Protein AF-A0A5E4B735-F1 (afdb_monomer)

Structure (mmCIF, N/CA/C/O backbone):
data_AF-A0A5E4B735-F1
#
_entry.id   AF-A0A5E4B735-F1
#
loop_
_atom_site.group_PDB
_atom_site.id
_atom_site.type_symbol
_atom_site.label_atom_id
_atom_site.label_alt_id
_atom_site.label_comp_id
_atom_site.label_asym_id
_atom_site.label_entity_id
_atom_site.label_seq_id
_atom_site.pdbx_PDB_ins_code
_atom_site.Cartn_x
_atom_site.Cartn_y
_atom_site.Cartn_z
_atom_site.occupancy
_atom_site.B_iso_or_equiv
_atom_site.auth_seq_id
_atom_site.auth_comp_id
_atom_site.auth_asym_id
_atom_site.auth_atom_id
_atom_site.pdbx_PDB_model_num
ATOM 1 N N . MET A 1 1 ? 12.597 -38.252 -48.666 1.00 47.62 1 MET A N 1
ATOM 2 C CA . MET A 1 1 ? 12.881 -38.123 -47.223 1.00 47.62 1 MET A CA 1
ATOM 3 C C . MET A 1 1 ? 14.193 -37.378 -47.097 1.00 47.62 1 MET A C 1
ATOM 5 O O . MET A 1 1 ? 15.221 -37.967 -47.379 1.00 47.62 1 MET A O 1
ATOM 9 N N . GLU A 1 2 ? 14.152 -36.098 -46.740 1.00 40.12 2 GLU A N 1
ATOM 10 C CA . GLU A 1 2 ? 15.347 -35.324 -46.393 1.00 40.12 2 GLU A CA 1
ATOM 11 C C . GLU A 1 2 ? 14.993 -34.451 -45.192 1.00 40.12 2 GLU A C 1
ATOM 13 O O . GLU A 1 2 ? 14.114 -33.590 -45.240 1.00 40.12 2 GLU A O 1
ATOM 18 N N . THR A 1 3 ? 15.605 -34.785 -44.064 1.00 48.09 3 THR A N 1
ATOM 19 C CA . THR A 1 3 ? 15.359 -34.196 -42.753 1.00 48.09 3 THR A CA 1
ATOM 20 C C . THR A 1 3 ? 16.005 -32.821 -42.675 1.00 48.09 3 THR A C 1
ATOM 22 O O . THR A 1 3 ? 17.224 -32.695 -42.568 1.00 48.09 3 THR A O 1
ATOM 25 N N . THR A 1 4 ? 15.183 -31.776 -42.703 1.00 49.97 4 THR A N 1
ATOM 26 C CA . THR A 1 4 ? 15.621 -30.402 -42.464 1.00 49.97 4 THR A CA 1
ATOM 27 C C . THR A 1 4 ? 15.923 -30.222 -40.976 1.00 49.97 4 THR A C 1
ATOM 29 O O . THR A 1 4 ? 15.013 -30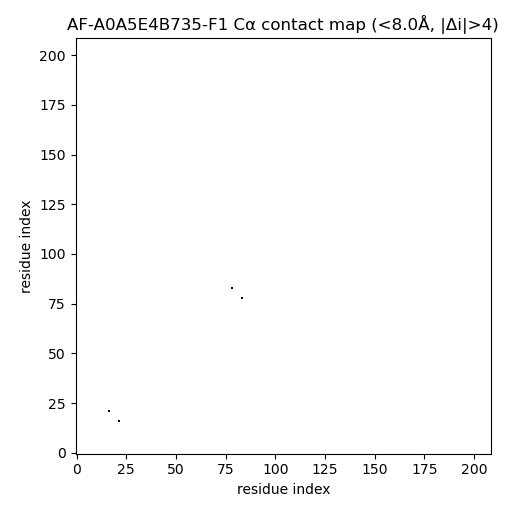.088 -40.157 1.00 49.97 4 THR A O 1
ATOM 32 N N . ILE A 1 5 ? 17.203 -30.224 -40.603 1.00 51.88 5 ILE A N 1
ATOM 33 C CA . ILE A 1 5 ? 17.636 -29.920 -39.234 1.00 51.88 5 ILE A CA 1
ATOM 34 C C . ILE A 1 5 ? 17.471 -28.410 -39.015 1.00 51.88 5 ILE A C 1
ATOM 36 O O . ILE A 1 5 ? 18.295 -27.602 -39.444 1.00 51.88 5 ILE A O 1
ATOM 40 N N . ARG A 1 6 ? 16.372 -28.010 -38.366 1.00 49.16 6 ARG A N 1
ATOM 41 C CA . ARG A 1 6 ? 16.177 -26.636 -37.883 1.00 49.16 6 ARG A CA 1
ATOM 42 C C . ARG A 1 6 ? 17.041 -26.422 -36.639 1.00 49.16 6 ARG A C 1
ATOM 44 O O . ARG A 1 6 ? 16.937 -27.182 -35.680 1.00 49.16 6 ARG A O 1
ATOM 51 N N . ARG A 1 7 ? 17.885 -25.383 -36.644 1.00 57.66 7 ARG A N 1
ATOM 52 C CA . ARG A 1 7 ? 18.613 -24.950 -35.438 1.00 57.66 7 ARG A CA 1
ATOM 53 C C . ARG A 1 7 ? 17.611 -24.490 -34.369 1.00 57.66 7 ARG A C 1
ATOM 55 O O . ARG A 1 7 ? 16.623 -23.850 -34.736 1.00 57.66 7 ARG A O 1
ATOM 62 N N . PRO A 1 8 ? 17.855 -24.764 -33.077 1.00 47.59 8 PRO A N 1
ATOM 63 C CA . PRO A 1 8 ? 16.968 -24.315 -32.014 1.00 47.59 8 PRO A CA 1
ATOM 64 C C . PRO A 1 8 ? 16.964 -22.786 -31.960 1.00 47.59 8 PRO A C 1
ATOM 66 O O . PRO A 1 8 ? 18.019 -22.157 -31.864 1.00 47.59 8 PRO A O 1
ATOM 69 N N . ILE A 1 9 ? 15.777 -22.189 -32.025 1.00 50.19 9 ILE A N 1
ATOM 70 C CA . ILE A 1 9 ? 15.584 -20.769 -31.737 1.00 50.19 9 ILE A CA 1
ATOM 71 C C . ILE A 1 9 ? 15.627 -20.643 -30.216 1.00 50.19 9 ILE A C 1
ATOM 73 O O . ILE A 1 9 ? 14.704 -21.073 -29.528 1.00 50.19 9 ILE A O 1
ATOM 77 N N . LEU A 1 10 ? 16.725 -20.101 -29.692 1.00 48.59 10 LEU A N 1
ATOM 78 C CA . LEU A 1 10 ? 16.843 -19.767 -28.278 1.00 48.59 10 LEU A CA 1
ATOM 79 C C . LEU A 1 10 ? 15.971 -18.538 -28.011 1.00 48.59 10 LEU A C 1
ATOM 81 O O . LEU A 1 10 ? 16.341 -17.409 -28.333 1.00 48.59 10 LEU A O 1
ATOM 85 N N . SER A 1 11 ? 14.781 -18.771 -27.465 1.00 45.81 11 SER A N 1
ATOM 86 C CA . SER A 1 11 ? 13.941 -17.720 -26.896 1.00 45.81 11 SER A CA 1
ATOM 87 C C . SER A 1 11 ? 14.678 -17.031 -25.737 1.00 45.81 11 SER A C 1
ATOM 89 O O . SER A 1 11 ? 15.374 -17.722 -24.989 1.00 45.81 11 SER A O 1
ATOM 91 N N . PRO A 1 12 ? 14.542 -15.703 -25.555 1.00 48.78 12 PRO A N 1
ATOM 92 C CA . PRO A 1 12 ? 15.225 -14.992 -24.482 1.00 48.78 12 PRO A CA 1
ATOM 93 C C . PRO A 1 12 ? 14.766 -15.520 -23.123 1.00 48.78 12 PRO A C 1
ATOM 95 O O . PRO A 1 12 ? 13.628 -15.307 -22.705 1.00 48.78 12 PRO A O 1
ATOM 98 N N . THR A 1 13 ? 15.652 -16.233 -22.436 1.00 49.12 13 THR A N 1
ATOM 99 C CA . THR A 1 13 ? 15.448 -16.626 -21.048 1.00 49.12 13 THR A CA 1
ATOM 100 C C . THR A 1 13 ? 15.395 -15.348 -20.215 1.00 49.12 13 THR A C 1
ATOM 102 O O . THR A 1 13 ? 16.353 -14.576 -20.196 1.00 49.12 13 THR A O 1
ATOM 105 N N . HIS A 1 14 ? 14.267 -15.099 -19.550 1.00 50.16 14 HIS A N 1
ATOM 106 C CA . HIS A 1 14 ? 14.161 -14.072 -18.518 1.00 50.16 14 HIS A CA 1
ATOM 107 C C . HIS A 1 14 ? 15.100 -14.453 -17.367 1.00 50.16 14 HIS A C 1
ATOM 109 O O . HIS A 1 14 ? 14.776 -15.315 -16.554 1.00 50.16 14 HIS A O 1
ATOM 115 N N . ILE A 1 15 ? 16.284 -13.843 -17.328 1.00 53.75 15 ILE A N 1
ATOM 116 C CA . ILE A 1 15 ? 17.241 -14.006 -16.235 1.00 53.75 15 ILE A CA 1
ATOM 117 C C . ILE A 1 15 ? 17.192 -12.713 -15.428 1.00 53.75 15 ILE A C 1
ATOM 119 O O . ILE A 1 15 ? 17.591 -11.655 -15.914 1.00 53.75 15 ILE A O 1
ATOM 123 N N . ASN A 1 16 ? 16.690 -12.804 -14.197 1.00 52.12 16 ASN A N 1
ATOM 124 C CA . ASN A 1 16 ? 16.743 -11.744 -13.190 1.00 52.12 16 ASN A CA 1
ATOM 125 C C . ASN A 1 16 ? 18.190 -11.581 -12.684 1.00 52.12 16 ASN A C 1
ATOM 127 O O . ASN A 1 16 ? 18.480 -11.814 -11.514 1.00 52.12 16 ASN A O 1
ATOM 131 N N . SER A 1 17 ? 19.106 -11.247 -13.593 1.00 54.81 17 SER A N 1
ATOM 132 C CA . SER A 1 17 ? 20.534 -11.088 -13.324 1.00 54.81 17 SER A CA 1
ATOM 133 C C . SER A 1 17 ? 20.740 -9.830 -12.488 1.00 54.81 17 SER A C 1
ATOM 135 O O . SER A 1 17 ? 20.483 -8.710 -12.943 1.00 54.81 17 SER A O 1
ATOM 137 N N . THR A 1 18 ? 21.179 -10.013 -11.244 1.00 61.88 18 THR A N 1
ATOM 138 C CA . THR A 1 18 ? 21.549 -8.903 -10.355 1.00 61.88 18 THR A CA 1
ATOM 139 C C . THR A 1 18 ? 22.709 -8.133 -11.002 1.00 61.88 18 THR A C 1
ATOM 141 O O . THR A 1 18 ? 23.531 -8.735 -11.686 1.00 61.88 18 THR A O 1
ATOM 144 N N . ALA A 1 19 ? 22.817 -6.811 -10.814 1.00 64.19 19 ALA A N 1
ATOM 145 C CA . ALA A 1 19 ? 23.778 -5.946 -11.529 1.00 64.19 19 ALA A CA 1
ATOM 146 C C . ALA A 1 19 ? 25.237 -6.470 -11.577 1.00 64.19 19 ALA A C 1
ATOM 148 O O . ALA A 1 19 ? 25.951 -6.222 -12.548 1.00 64.19 19 ALA A O 1
ATOM 149 N N . SER A 1 20 ? 25.652 -7.239 -10.564 1.00 61.72 20 SER A N 1
ATOM 150 C CA . SER A 1 20 ? 26.951 -7.921 -10.486 1.00 61.72 20 SER A CA 1
ATOM 151 C C . SER A 1 20 ? 27.149 -9.005 -11.561 1.00 61.72 20 SER A C 1
ATOM 153 O O . SER A 1 20 ? 28.194 -9.062 -12.204 1.00 61.72 20 SER A O 1
ATOM 155 N N . GLU A 1 21 ? 26.133 -9.826 -11.828 1.00 72.25 21 GLU A N 1
ATOM 156 C CA . GLU A 1 21 ? 26.180 -10.894 -12.839 1.00 72.25 21 GLU A CA 1
ATOM 157 C C . GLU A 1 21 ? 26.176 -10.322 -14.265 1.00 72.25 21 GLU A C 1
ATOM 159 O O . GLU A 1 21 ? 26.874 -10.808 -15.154 1.00 72.25 21 GLU A O 1
ATOM 164 N N . THR A 1 22 ? 25.465 -9.213 -14.481 1.00 76.75 22 THR A N 1
ATOM 165 C CA . THR A 1 22 ? 25.480 -8.511 -15.773 1.00 76.75 22 THR A CA 1
ATOM 166 C C . THR A 1 22 ? 26.862 -7.920 -16.066 1.00 76.75 22 THR A C 1
ATOM 168 O O . THR A 1 22 ? 27.323 -7.958 -17.209 1.00 76.75 22 THR A O 1
ATOM 171 N N . PHE A 1 23 ? 27.556 -7.417 -15.039 1.00 79.19 23 PHE A N 1
ATOM 172 C CA . PHE A 1 23 ? 28.911 -6.883 -15.170 1.00 79.19 23 PHE A CA 1
ATOM 173 C C . PHE A 1 23 ? 29.935 -7.972 -15.518 1.00 79.19 23 PHE A C 1
ATOM 175 O O . PHE A 1 23 ? 30.741 -7.774 -16.429 1.00 79.19 23 PHE A O 1
ATOM 182 N N . THR A 1 24 ? 29.879 -9.140 -14.870 1.00 82.38 24 THR A N 1
ATOM 183 C CA . THR A 1 24 ? 30.814 -10.244 -15.156 1.00 82.38 24 THR A CA 1
ATOM 184 C C . THR A 1 24 ? 30.616 -10.813 -16.560 1.00 82.38 24 THR A C 1
ATOM 186 O O . THR A 1 24 ? 31.594 -11.061 -17.269 1.00 82.38 24 THR A O 1
ATOM 189 N N . VAL A 1 25 ? 29.367 -10.938 -17.022 1.00 86.62 25 VAL A N 1
ATOM 190 C CA . VAL A 1 25 ? 29.063 -11.366 -18.397 1.00 86.62 25 VAL A CA 1
ATOM 191 C C . VAL A 1 25 ? 29.561 -10.344 -19.422 1.00 86.62 25 VAL A C 1
ATOM 193 O O . VAL A 1 25 ? 30.136 -10.732 -20.443 1.00 86.62 25 VAL A O 1
ATOM 196 N N . LEU A 1 26 ? 29.374 -9.045 -19.171 1.00 89.56 26 LEU A N 1
ATOM 197 C CA . LEU A 1 26 ? 29.845 -7.995 -20.076 1.00 89.56 26 LEU A CA 1
ATOM 198 C C . LEU A 1 26 ? 31.379 -7.953 -20.138 1.00 89.56 26 LEU A C 1
ATOM 200 O O . LEU A 1 26 ? 31.943 -7.898 -21.230 1.00 89.56 26 LEU A O 1
ATOM 204 N N . GLN A 1 27 ? 32.050 -8.063 -18.989 1.00 91.12 27 GLN A N 1
ATOM 205 C CA . GLN A 1 27 ? 33.509 -8.121 -18.899 1.00 91.12 27 GLN A CA 1
ATOM 206 C C . GLN A 1 27 ? 34.075 -9.336 -19.649 1.00 91.12 27 GLN A C 1
ATOM 208 O O . GLN A 1 27 ? 35.050 -9.207 -20.391 1.00 91.12 27 GLN A O 1
ATOM 213 N N . GLN A 1 28 ? 33.438 -10.502 -19.512 1.00 92.12 28 GLN A N 1
ATOM 214 C CA . GLN A 1 28 ? 33.843 -11.708 -20.232 1.00 92.12 28 GLN A CA 1
ATOM 215 C C . GLN A 1 28 ? 33.679 -11.549 -21.748 1.00 92.12 28 GLN A C 1
ATOM 217 O O . GLN A 1 28 ? 34.565 -11.932 -22.510 1.00 92.12 28 GLN A O 1
ATOM 222 N N . ARG A 1 29 ? 32.569 -10.956 -22.202 1.00 93.12 29 ARG A N 1
ATOM 223 C CA . ARG A 1 29 ? 32.344 -10.687 -23.631 1.00 93.12 29 ARG A CA 1
ATOM 224 C C . ARG A 1 29 ? 33.364 -9.701 -24.194 1.00 93.12 29 ARG A C 1
ATOM 226 O O . ARG A 1 29 ? 33.847 -9.917 -25.300 1.00 93.12 29 ARG A O 1
ATOM 233 N N . MET A 1 30 ? 33.714 -8.665 -23.435 1.00 94.06 30 MET A N 1
ATOM 234 C CA . MET A 1 30 ? 34.717 -7.679 -23.843 1.00 94.06 30 MET A CA 1
ATOM 235 C C . MET A 1 30 ? 36.091 -8.330 -24.042 1.00 94.06 30 MET A C 1
ATOM 237 O O . MET A 1 30 ? 36.703 -8.135 -25.087 1.00 94.06 30 MET A O 1
ATOM 241 N N . ARG A 1 31 ? 36.506 -9.205 -23.116 1.00 93.50 31 ARG A N 1
ATOM 242 C CA . ARG A 1 31 ? 37.759 -9.969 -23.230 1.00 93.50 31 ARG A CA 1
ATOM 243 C C . ARG A 1 31 ? 37.809 -10.833 -24.496 1.00 93.50 31 ARG A C 1
ATOM 245 O O . ARG A 1 31 ? 38.811 -10.839 -25.199 1.00 93.50 31 ARG A O 1
ATOM 252 N N . ILE A 1 32 ? 36.719 -11.539 -24.806 1.00 94.75 32 ILE A N 1
ATOM 253 C CA . ILE A 1 32 ? 36.636 -12.389 -26.008 1.00 94.75 32 ILE A CA 1
ATOM 254 C C . ILE A 1 32 ? 36.772 -11.542 -27.280 1.00 94.75 32 ILE A C 1
ATOM 256 O O . ILE A 1 32 ? 37.462 -11.935 -28.217 1.00 94.75 32 ILE A O 1
ATOM 260 N N . VAL A 1 33 ? 36.139 -10.366 -27.317 1.00 95.69 33 VAL A N 1
ATOM 261 C CA . VAL A 1 33 ? 36.238 -9.452 -28.463 1.00 95.69 33 VAL A CA 1
ATOM 262 C C . VAL A 1 33 ? 37.663 -8.918 -28.632 1.00 95.69 33 VAL A C 1
ATOM 264 O O . VAL A 1 33 ? 38.149 -8.846 -29.761 1.00 95.69 33 VAL A O 1
ATOM 267 N N . GLU A 1 34 ? 38.351 -8.571 -27.542 1.00 92.94 34 GLU A N 1
ATOM 268 C CA . GLU A 1 34 ? 39.753 -8.128 -27.572 1.00 92.94 34 GLU A CA 1
ATOM 269 C C . GLU A 1 34 ? 40.688 -9.212 -28.126 1.00 92.94 34 GLU A C 1
ATOM 271 O O . GLU A 1 34 ? 41.542 -8.925 -28.972 1.00 92.94 34 GLU A O 1
ATOM 276 N N . GLU A 1 35 ? 40.491 -10.461 -27.703 1.00 95.12 35 GLU A N 1
ATOM 277 C CA . GLU A 1 35 ? 41.268 -11.612 -28.166 1.00 95.12 35 GLU A CA 1
ATOM 278 C C . GLU A 1 35 ? 41.016 -11.901 -29.653 1.00 95.12 35 GLU A C 1
ATOM 280 O O . GLU A 1 35 ? 41.961 -11.980 -30.440 1.00 95.12 35 GLU A O 1
ATOM 285 N N . GLN A 1 36 ? 39.749 -11.940 -30.079 1.00 91.69 36 GLN A N 1
ATOM 286 C CA . GLN A 1 36 ? 39.388 -12.148 -31.487 1.00 91.69 36 GLN A CA 1
ATOM 287 C C . GLN A 1 36 ? 39.896 -11.021 -32.396 1.00 91.69 36 GLN A C 1
ATOM 289 O O . GLN A 1 36 ? 40.353 -11.275 -33.510 1.00 91.69 36 GLN A O 1
ATOM 294 N N . THR A 1 37 ? 39.858 -9.775 -31.922 1.00 90.69 37 THR A N 1
ATOM 295 C CA . THR A 1 37 ? 40.367 -8.618 -32.676 1.00 90.69 37 THR A CA 1
ATOM 296 C C . THR A 1 37 ? 41.890 -8.647 -32.789 1.00 90.69 37 THR A C 1
ATOM 298 O O . THR A 1 37 ? 42.437 -8.249 -33.818 1.00 90.69 37 THR A O 1
ATOM 301 N N . SER A 1 38 ? 42.583 -9.124 -31.752 1.00 90.19 38 SER A N 1
ATOM 302 C CA . SER A 1 38 ? 44.040 -9.289 -31.773 1.00 90.19 38 SER A CA 1
ATOM 303 C C . SER A 1 38 ? 44.452 -10.410 -32.728 1.00 90.19 38 SER A C 1
ATOM 305 O O . SER A 1 38 ? 45.289 -10.172 -33.591 1.00 90.19 38 SER A O 1
ATOM 307 N N . SER A 1 39 ? 43.771 -11.560 -32.689 1.00 92.88 39 SER A N 1
ATOM 308 C CA . SER A 1 39 ? 43.981 -12.649 -33.656 1.00 92.88 39 SER A CA 1
ATOM 309 C C . SER A 1 39 ? 43.770 -12.184 -35.101 1.00 92.88 39 SER A C 1
ATOM 311 O O . SER A 1 39 ? 44.601 -12.449 -35.962 1.00 92.88 39 SER A O 1
ATOM 313 N N . LEU A 1 40 ? 42.701 -11.425 -35.373 1.00 88.00 40 LEU A N 1
ATOM 314 C CA . LEU A 1 40 ? 42.441 -10.884 -36.710 1.00 88.00 40 LEU A CA 1
ATOM 315 C C . LEU A 1 40 ? 43.533 -9.903 -37.168 1.00 88.00 40 LEU A C 1
ATOM 317 O O . LEU A 1 40 ? 43.860 -9.839 -38.353 1.00 88.00 40 LEU A O 1
ATOM 321 N N . ARG A 1 41 ? 44.086 -9.108 -36.245 1.00 88.31 41 ARG A N 1
ATOM 322 C CA . ARG A 1 41 ? 45.207 -8.209 -36.542 1.00 88.31 41 ARG A CA 1
ATOM 323 C C . ARG A 1 41 ? 46.438 -9.008 -36.957 1.00 88.31 41 ARG A C 1
ATOM 325 O O . ARG A 1 41 ? 47.067 -8.642 -37.947 1.00 88.31 41 ARG A O 1
ATOM 332 N N . ASP A 1 42 ? 46.752 -10.075 -36.237 1.00 88.06 42 ASP A N 1
ATOM 333 C CA . ASP A 1 42 ? 47.904 -10.928 -36.528 1.00 88.06 42 ASP A CA 1
ATOM 334 C C . ASP A 1 42 ? 47.729 -11.654 -37.870 1.00 88.06 42 ASP A C 1
ATOM 336 O O . ASP A 1 42 ? 48.656 -11.679 -38.681 1.00 88.06 42 ASP A O 1
ATOM 340 N N . ASP A 1 43 ? 46.511 -12.110 -38.179 1.00 86.06 43 ASP A N 1
ATOM 341 C CA . ASP A 1 43 ? 46.170 -12.672 -39.490 1.00 86.06 43 ASP A CA 1
ATOM 342 C C . ASP A 1 43 ? 46.349 -11.646 -40.620 1.00 86.06 43 ASP A C 1
ATOM 344 O O . ASP A 1 43 ? 46.884 -11.965 -41.682 1.00 86.06 43 ASP A O 1
ATOM 348 N N . LEU A 1 44 ? 45.958 -10.386 -40.403 1.00 78.12 44 LEU A N 1
ATOM 349 C CA . LEU A 1 44 ? 46.164 -9.300 -41.370 1.00 78.12 44 LEU A CA 1
ATOM 350 C C . LEU A 1 44 ? 47.640 -8.909 -41.523 1.00 78.12 44 LEU A C 1
ATOM 352 O O . LEU A 1 44 ? 48.052 -8.509 -42.612 1.00 78.12 44 LEU A O 1
ATOM 356 N N . ILE A 1 45 ? 48.440 -9.018 -40.461 1.00 81.31 45 ILE A N 1
ATOM 357 C CA . ILE A 1 45 ? 49.894 -8.819 -40.517 1.00 81.31 45 ILE A CA 1
ATOM 358 C C . ILE A 1 45 ? 50.547 -9.954 -41.312 1.00 81.31 45 ILE A C 1
ATOM 360 O O . ILE A 1 45 ? 51.389 -9.682 -42.163 1.00 81.31 45 ILE A O 1
ATOM 364 N N . MET A 1 46 ? 50.118 -11.199 -41.106 1.00 76.00 46 MET A N 1
ATOM 365 C CA . MET A 1 46 ? 50.577 -12.354 -41.881 1.00 76.00 46 MET A CA 1
ATOM 366 C C . MET A 1 46 ? 50.166 -12.258 -43.363 1.00 76.00 46 MET A C 1
ATOM 368 O O . MET A 1 46 ? 50.936 -12.638 -44.245 1.00 76.00 46 MET A O 1
ATOM 372 N N . LEU A 1 47 ? 48.968 -11.739 -43.652 1.00 70.62 47 LEU A N 1
ATOM 373 C CA . LEU A 1 47 ? 48.470 -11.517 -45.017 1.00 70.62 47 LEU A CA 1
ATOM 374 C C . LEU A 1 47 ? 49.070 -10.269 -45.685 1.00 70.62 47 LEU A C 1
ATOM 376 O O . LEU A 1 47 ? 48.971 -10.119 -46.908 1.00 70.62 47 LEU A O 1
ATOM 380 N N . ASN A 1 48 ? 49.706 -9.379 -44.918 1.00 55.91 48 ASN A N 1
ATOM 381 C CA . ASN A 1 48 ? 50.497 -8.290 -45.468 1.00 55.91 48 ASN A CA 1
ATOM 382 C C . ASN A 1 48 ? 51.770 -8.875 -46.082 1.00 55.91 48 ASN A C 1
ATOM 384 O O . ASN A 1 48 ? 52.741 -9.188 -45.399 1.00 55.91 48 ASN A O 1
ATOM 388 N N . TYR A 1 49 ? 51.754 -8.974 -47.412 1.00 52.34 49 TYR A N 1
ATOM 389 C CA . TYR A 1 49 ? 52.943 -9.020 -48.251 1.00 52.34 49 TYR A CA 1
ATOM 390 C C . TYR A 1 49 ? 54.015 -8.085 -47.682 1.00 52.34 49 TYR A C 1
ATOM 392 O O . TYR A 1 49 ? 53.899 -6.858 -47.762 1.00 52.34 49 TYR A O 1
ATOM 400 N N . GLY A 1 50 ? 55.051 -8.684 -47.102 1.00 50.03 50 GLY A N 1
ATOM 401 C CA . GLY A 1 50 ? 56.216 -7.970 -46.623 1.00 50.03 50 GLY A CA 1
ATOM 402 C C . GLY A 1 50 ? 56.779 -7.052 -47.708 1.00 50.03 50 GLY A C 1
ATOM 403 O O . GLY A 1 50 ? 56.925 -7.432 -48.869 1.00 50.03 50 GLY A O 1
ATOM 404 N N . GLU A 1 51 ? 57.101 -5.828 -47.296 1.00 52.25 51 GLU A N 1
ATOM 405 C CA . GLU A 1 51 ? 58.377 -5.228 -47.676 1.00 52.25 51 GLU A CA 1
ATOM 406 C C . GLU A 1 51 ? 58.640 -5.101 -49.190 1.00 52.25 51 GLU A C 1
ATOM 408 O O . GLU A 1 51 ? 59.690 -5.469 -49.707 1.00 52.25 51 GLU A O 1
ATOM 413 N N . LYS A 1 52 ? 57.696 -4.518 -49.937 1.00 52.03 52 LYS A N 1
ATOM 414 C CA . LYS A 1 52 ? 57.980 -3.942 -51.267 1.00 52.03 52 LYS A CA 1
ATOM 415 C C . LYS A 1 52 ? 57.431 -2.528 -51.398 1.00 52.03 52 LYS A C 1
ATOM 417 O O . LYS A 1 52 ? 56.644 -2.223 -52.286 1.00 52.03 52 LYS A O 1
ATOM 422 N N . ARG A 1 53 ? 57.881 -1.634 -50.518 1.00 51.00 53 ARG A N 1
ATOM 423 C CA . ARG A 1 53 ? 57.863 -0.187 -50.780 1.00 51.00 53 ARG A CA 1
ATOM 424 C C . ARG A 1 53 ? 59.302 0.319 -50.889 1.00 51.00 53 ARG A C 1
ATOM 426 O O . ARG A 1 53 ? 59.749 1.174 -50.139 1.00 51.00 53 ARG A O 1
ATOM 433 N N . GLY A 1 54 ? 60.045 -0.283 -51.816 1.00 44.06 54 GLY A N 1
ATOM 434 C CA . GLY A 1 54 ? 61.323 0.247 -52.263 1.00 44.06 54 GLY A CA 1
ATOM 435 C C . GLY A 1 54 ? 61.085 1.484 -53.125 1.00 44.06 54 GLY A C 1
ATOM 436 O O . GLY A 1 54 ? 60.501 1.378 -54.196 1.00 44.06 54 GLY A O 1
ATOM 437 N N . HIS A 1 55 ? 61.521 2.630 -52.609 1.00 51.09 55 HIS A N 1
ATOM 438 C CA . HIS A 1 55 ? 62.165 3.715 -53.351 1.00 51.09 55 HIS A CA 1
ATOM 439 C C . HIS A 1 55 ? 61.490 4.171 -54.661 1.00 51.09 55 HIS A C 1
ATOM 441 O O . HIS A 1 55 ? 61.826 3.696 -55.742 1.00 51.09 55 HIS A O 1
ATOM 447 N N . LEU A 1 56 ? 60.626 5.186 -54.587 1.00 44.38 56 LEU A N 1
ATOM 448 C CA . LEU A 1 56 ? 60.357 6.063 -55.729 1.00 44.38 56 LEU A CA 1
ATOM 449 C C . LEU A 1 56 ? 60.448 7.520 -55.263 1.00 44.38 56 LEU A C 1
ATOM 451 O O . LEU A 1 56 ? 59.543 8.052 -54.628 1.00 44.38 56 LEU A O 1
ATOM 455 N N . GLU A 1 57 ? 61.606 8.109 -55.558 1.00 43.72 57 GLU A N 1
ATOM 456 C CA . GLU A 1 57 ? 61.861 9.552 -55.601 1.00 43.72 57 GLU A CA 1
ATOM 457 C C . GLU A 1 57 ? 60.829 10.267 -56.501 1.00 43.72 57 GLU A C 1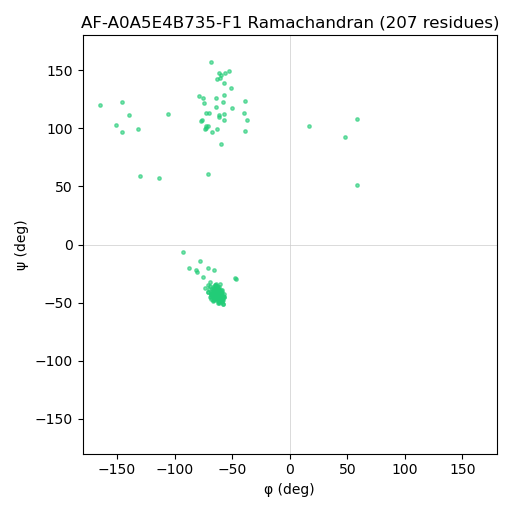
ATOM 459 O O . GLU A 1 57 ? 60.369 9.680 -57.487 1.00 43.72 57 GLU A O 1
ATOM 464 N N . PRO A 1 58 ? 60.475 11.533 -56.224 1.00 36.69 58 PRO A N 1
ATOM 465 C CA . PRO A 1 58 ? 59.564 12.299 -57.070 1.00 36.69 58 PRO A CA 1
ATOM 466 C C . PRO A 1 58 ? 60.286 12.839 -58.325 1.00 36.69 58 PRO A C 1
ATOM 468 O O . PRO A 1 58 ? 61.294 13.538 -58.189 1.00 36.69 58 PRO A O 1
ATOM 471 N N . PRO A 1 59 ? 59.788 12.612 -59.560 1.00 40.50 59 PRO A N 1
ATOM 472 C CA . PRO A 1 59 ? 60.369 13.246 -60.737 1.00 40.50 59 PRO A CA 1
ATOM 473 C C . PRO A 1 59 ? 59.977 14.725 -60.792 1.00 40.50 59 PRO A C 1
ATOM 475 O O . PRO A 1 59 ? 58.796 15.075 -60.843 1.00 40.50 59 PRO A O 1
ATOM 478 N N . LYS A 1 60 ? 60.993 15.593 -60.806 1.00 37.34 60 LYS A N 1
ATOM 479 C CA . LYS A 1 60 ? 60.882 17.006 -61.184 1.00 37.34 60 LYS A CA 1
ATOM 480 C C . LYS A 1 60 ? 60.308 17.121 -62.598 1.00 37.34 60 LYS A C 1
ATOM 482 O O . LYS A 1 60 ? 60.691 16.365 -63.487 1.00 37.34 60 LYS A O 1
ATOM 487 N N . GLY A 1 61 ? 59.406 18.083 -62.779 1.00 38.94 61 GLY A N 1
ATOM 488 C CA . GLY A 1 61 ? 58.816 18.408 -64.070 1.00 38.94 61 GLY A CA 1
ATOM 489 C C . GLY A 1 61 ? 59.858 18.831 -65.103 1.00 38.94 61 GLY A C 1
ATOM 490 O O . GLY A 1 61 ? 60.848 19.486 -64.774 1.00 38.94 61 GLY A O 1
ATOM 491 N N . LEU A 1 62 ? 59.594 18.465 -66.354 1.00 35.03 62 LEU A N 1
ATOM 492 C CA . LEU A 1 62 ? 60.169 19.108 -67.522 1.00 35.03 62 LEU A CA 1
ATOM 493 C C . LEU A 1 62 ? 59.124 19.092 -68.640 1.00 35.03 62 LEU A C 1
ATOM 495 O O . LEU A 1 62 ? 58.583 18.045 -68.994 1.00 35.03 62 LEU A O 1
ATOM 499 N N . GLU A 1 63 ? 58.819 20.294 -69.107 1.00 34.44 63 GLU A N 1
ATOM 500 C CA . GLU A 1 63 ? 57.933 20.628 -70.210 1.00 34.44 63 GLU A CA 1
ATOM 501 C C . GLU A 1 63 ? 58.316 19.951 -71.535 1.00 34.44 63 GLU A C 1
ATOM 503 O O . GLU A 1 63 ? 59.486 19.752 -71.845 1.00 34.44 63 GLU A O 1
ATOM 508 N N . GLU A 1 64 ? 57.260 19.662 -72.301 1.00 35.09 64 GLU A N 1
ATOM 509 C CA . GLU A 1 64 ? 57.142 19.928 -73.737 1.00 35.09 64 GLU A CA 1
ATOM 510 C C . GLU A 1 64 ? 58.186 19.310 -74.678 1.00 35.09 64 GLU A C 1
ATOM 512 O O . GLU A 1 64 ? 59.295 19.803 -74.821 1.00 35.09 64 GLU A O 1
ATOM 517 N N . LEU A 1 65 ? 57.760 18.299 -75.447 1.00 35.22 65 LEU A N 1
ATOM 518 C CA . LEU A 1 65 ? 58.241 18.082 -76.814 1.00 35.22 65 LEU A CA 1
ATOM 519 C C . LEU A 1 65 ? 57.157 17.390 -77.649 1.00 35.22 65 LEU A C 1
ATOM 521 O O . LEU A 1 65 ? 56.876 16.195 -77.560 1.00 35.22 65 LEU A O 1
ATOM 525 N N . SER A 1 66 ? 56.541 18.231 -78.465 1.00 38.59 66 SER A N 1
ATOM 526 C CA . SER A 1 66 ? 55.759 17.954 -79.657 1.00 38.59 66 SER A CA 1
ATOM 527 C C . SER A 1 66 ? 56.335 16.829 -80.528 1.00 38.59 66 SER A C 1
ATOM 529 O O . SER A 1 66 ? 57.441 16.911 -81.048 1.00 38.59 66 SER A O 1
ATOM 531 N N . SER A 1 67 ? 55.536 15.793 -80.787 1.00 44.66 67 SER A N 1
ATOM 532 C CA . SER A 1 67 ? 55.553 15.092 -82.078 1.00 44.66 67 SER A CA 1
ATOM 533 C C . SER A 1 67 ? 54.315 14.210 -82.227 1.00 44.66 67 SER A C 1
ATOM 535 O O . SER A 1 67 ? 54.029 13.314 -81.438 1.00 44.66 67 SER A O 1
ATOM 537 N N . GLN A 1 68 ? 53.544 14.517 -83.265 1.00 47.38 68 GLN A N 1
ATOM 538 C CA . GLN A 1 68 ? 52.386 13.762 -83.715 1.00 47.38 68 GLN A CA 1
ATOM 539 C C . GLN A 1 68 ? 52.769 12.312 -84.030 1.00 47.38 68 GLN A C 1
ATOM 541 O O . GLN A 1 68 ? 53.642 12.064 -84.863 1.00 47.38 68 GLN A O 1
ATOM 546 N N . LYS A 1 69 ? 52.034 11.349 -83.466 1.00 40.66 69 LYS A N 1
ATOM 547 C CA . LYS A 1 69 ? 51.896 10.024 -84.073 1.00 40.66 69 LYS A CA 1
ATOM 548 C C . LYS A 1 69 ? 50.504 9.454 -83.811 1.00 40.66 69 LYS A C 1
ATOM 550 O O . LYS A 1 69 ? 50.219 8.920 -82.750 1.00 40.66 69 LYS A O 1
ATOM 555 N N . LEU A 1 70 ? 49.653 9.656 -84.815 1.00 38.94 70 LEU A N 1
ATOM 556 C CA . LEU A 1 70 ? 48.573 8.785 -85.283 1.00 38.94 70 LEU A CA 1
ATOM 557 C C . LEU A 1 70 ? 48.140 7.676 -84.294 1.00 38.94 70 LEU A C 1
ATOM 559 O O . LEU A 1 70 ? 48.777 6.626 -84.208 1.00 38.94 70 LEU A O 1
ATOM 563 N N . PHE A 1 71 ? 47.019 7.882 -83.597 1.00 42.59 71 PHE A N 1
ATOM 564 C CA . PHE A 1 71 ? 46.330 6.815 -82.869 1.00 42.59 71 PHE A CA 1
ATOM 565 C C . PHE A 1 71 ? 45.747 5.815 -83.879 1.00 42.59 71 PHE A C 1
ATOM 567 O O . PHE A 1 71 ? 44.676 6.030 -84.442 1.00 42.59 71 PHE A O 1
ATOM 574 N N . GLY A 1 72 ? 46.466 4.722 -84.137 1.00 51.91 72 GLY A N 1
ATOM 575 C CA . GLY A 1 72 ? 45.855 3.509 -84.682 1.00 51.91 72 GLY A CA 1
ATOM 576 C C . GLY A 1 72 ? 44.931 2.873 -83.632 1.00 51.91 72 GLY A C 1
ATOM 577 O O . GLY A 1 72 ? 45.123 3.124 -82.438 1.00 51.91 72 GLY A O 1
ATOM 578 N N . PRO A 1 73 ? 43.942 2.049 -84.026 1.00 46.78 73 PRO A N 1
ATOM 579 C CA . PRO A 1 73 ? 43.087 1.366 -83.065 1.00 46.78 73 PRO A CA 1
ATOM 580 C C . PRO A 1 73 ? 43.978 0.518 -82.161 1.00 46.78 73 PRO A C 1
ATOM 582 O O . PRO A 1 73 ? 44.732 -0.326 -82.654 1.00 46.78 73 PRO A O 1
ATOM 585 N N . ILE A 1 74 ? 43.910 0.760 -80.851 1.00 49.47 74 ILE A N 1
ATOM 586 C CA . ILE A 1 74 ? 44.541 -0.099 -79.854 1.00 49.47 74 ILE A CA 1
ATOM 587 C C . ILE A 1 74 ? 43.960 -1.488 -80.095 1.00 49.47 74 ILE A C 1
ATOM 589 O O . ILE A 1 74 ? 42.779 -1.736 -79.846 1.00 49.47 74 ILE A O 1
ATOM 593 N N . LYS A 1 75 ? 44.774 -2.386 -80.657 1.00 43.44 75 LYS A N 1
ATOM 594 C CA . LYS A 1 75 ? 44.467 -3.808 -80.648 1.00 43.44 75 LYS A CA 1
ATOM 595 C C . LYS A 1 75 ? 44.315 -4.153 -79.174 1.00 43.44 75 LYS A C 1
ATOM 597 O O . LYS A 1 75 ? 45.291 -4.063 -78.436 1.00 43.44 75 LYS A O 1
ATOM 602 N N . ASN A 1 76 ? 43.093 -4.480 -78.757 1.00 54.47 76 ASN A N 1
ATOM 603 C CA . ASN A 1 76 ? 42.855 -5.171 -77.500 1.00 54.47 76 ASN A CA 1
ATOM 604 C C . ASN A 1 76 ? 43.613 -6.496 -77.602 1.00 54.47 76 ASN A C 1
ATOM 606 O O . ASN A 1 76 ? 43.072 -7.507 -78.049 1.00 54.47 76 ASN A O 1
ATOM 610 N N . GLU A 1 77 ? 44.895 -6.476 -77.239 1.00 49.06 77 GLU A N 1
ATOM 611 C CA . GLU A 1 77 ? 45.534 -7.657 -76.697 1.00 49.06 77 GLU A CA 1
ATOM 612 C C . GLU A 1 77 ? 44.607 -8.132 -75.598 1.00 49.06 77 GLU A C 1
ATOM 614 O O . GLU A 1 77 ? 44.277 -7.378 -74.683 1.00 49.06 77 GLU A O 1
ATOM 619 N N . VAL A 1 78 ? 44.102 -9.343 -75.806 1.00 53.16 78 VAL A N 1
ATOM 620 C CA . VAL A 1 78 ? 43.201 -10.075 -74.935 1.00 53.16 78 VAL A CA 1
ATOM 621 C C . VAL A 1 78 ? 43.632 -9.835 -73.493 1.00 53.16 78 VAL A C 1
ATOM 623 O O . VAL A 1 78 ? 44.559 -10.466 -72.989 1.00 53.16 78 VAL A O 1
ATOM 626 N N . ILE A 1 79 ? 42.969 -8.883 -72.831 1.00 49.62 79 ILE A N 1
ATOM 627 C CA . ILE A 1 79 ? 43.068 -8.726 -71.390 1.00 49.62 79 ILE A CA 1
ATOM 628 C C . ILE A 1 79 ? 42.541 -10.052 -70.880 1.00 49.62 79 ILE A C 1
ATOM 630 O O . ILE A 1 79 ? 41.373 -10.369 -71.105 1.00 49.62 79 ILE A O 1
ATOM 634 N N . CYS A 1 80 ? 43.425 -10.861 -70.290 1.00 49.78 80 CYS A N 1
ATOM 635 C CA . CYS A 1 80 ? 43.074 -12.138 -69.693 1.00 49.78 80 CYS A CA 1
ATOM 636 C C . CYS A 1 80 ? 41.737 -11.986 -68.963 1.00 49.78 80 CYS A C 1
ATOM 638 O O . CYS A 1 80 ? 41.671 -11.257 -67.971 1.00 49.78 80 CYS A O 1
ATOM 640 N N . SER A 1 81 ? 40.696 -12.657 -69.468 1.00 55.53 81 SER A N 1
ATOM 641 C CA . SER A 1 81 ? 39.305 -12.543 -69.004 1.00 55.53 81 SER A CA 1
ATOM 642 C C . SER A 1 81 ? 39.180 -12.604 -67.471 1.00 55.53 81 SER A C 1
ATOM 644 O O . SER A 1 81 ? 38.333 -11.937 -66.892 1.00 55.53 81 SER A O 1
ATOM 646 N N . GLY A 1 82 ? 40.094 -13.308 -66.792 1.00 58.91 82 GLY A N 1
ATOM 647 C CA . GLY A 1 82 ? 40.116 -13.436 -65.333 1.00 58.91 82 GLY A CA 1
ATOM 648 C C . GLY A 1 82 ? 40.522 -12.192 -64.519 1.00 58.91 82 GLY A C 1
ATOM 649 O O . GLY A 1 82 ? 40.189 -12.137 -63.336 1.00 58.91 82 GLY A O 1
ATOM 650 N N . LYS A 1 83 ? 41.211 -11.182 -65.082 1.00 62.28 83 LYS A N 1
ATOM 651 C CA . LYS A 1 83 ? 41.548 -9.947 -64.327 1.00 62.28 83 LYS A CA 1
ATOM 652 C C . LYS A 1 83 ? 40.323 -9.054 -64.119 1.00 62.28 83 LYS A C 1
ATOM 654 O O . LYS A 1 83 ? 40.169 -8.468 -63.049 1.00 62.28 83 LYS A O 1
ATOM 659 N N . THR A 1 84 ? 39.445 -8.983 -65.114 1.00 68.81 84 THR A N 1
ATOM 660 C CA . THR A 1 84 ? 38.205 -8.198 -65.060 1.00 68.81 84 THR A CA 1
ATOM 661 C C . THR A 1 84 ? 37.203 -8.821 -64.081 1.00 68.81 84 THR A C 1
ATOM 663 O O . THR A 1 84 ? 36.605 -8.103 -63.282 1.00 68.81 84 THR A O 1
ATOM 666 N N . ASP A 1 85 ? 37.119 -10.156 -64.043 1.00 76.00 85 ASP A N 1
ATOM 667 C CA . ASP A 1 85 ? 36.261 -10.897 -63.105 1.00 76.00 85 ASP A CA 1
ATOM 668 C C . ASP A 1 85 ? 36.675 -10.706 -61.637 1.00 76.00 85 ASP A C 1
ATOM 670 O O . ASP A 1 85 ? 35.827 -10.606 -60.748 1.00 76.00 85 ASP A O 1
ATOM 674 N N . PHE A 1 86 ? 37.981 -10.631 -61.359 1.00 82.56 86 PHE A N 1
ATOM 675 C CA . PHE A 1 86 ? 38.487 -10.371 -60.009 1.00 82.56 86 PHE A CA 1
ATOM 676 C C . PHE A 1 86 ? 38.169 -8.947 -59.534 1.00 82.56 86 PHE A C 1
ATOM 678 O O . PHE A 1 86 ? 37.787 -8.747 -58.380 1.00 82.56 86 PHE A O 1
ATOM 685 N N . LEU A 1 87 ? 38.301 -7.948 -60.411 1.00 85.06 87 LEU A N 1
ATOM 686 C CA . LEU A 1 87 ? 37.960 -6.562 -60.079 1.00 85.06 87 LEU A CA 1
ATOM 687 C C . LEU A 1 87 ? 36.457 -6.403 -59.822 1.00 85.06 87 LEU A C 1
ATOM 689 O O . LEU A 1 87 ? 36.080 -5.794 -58.822 1.00 85.06 87 LEU A O 1
ATOM 693 N N . TRP A 1 88 ? 35.611 -7.023 -60.650 1.00 88.69 88 TRP A N 1
ATOM 694 C CA . TRP A 1 88 ? 34.159 -7.022 -60.456 1.00 88.69 88 TRP A CA 1
ATOM 695 C C . TRP A 1 88 ? 33.751 -7.618 -59.102 1.00 88.69 88 TRP A C 1
ATOM 697 O O . TRP A 1 88 ? 33.015 -6.983 -58.348 1.00 88.69 88 TRP A O 1
ATOM 707 N N . LYS A 1 89 ? 34.307 -8.781 -58.735 1.00 89.94 89 LYS A N 1
ATOM 708 C CA . LYS A 1 89 ? 34.045 -9.427 -57.435 1.00 89.94 89 LYS A CA 1
ATOM 709 C C . LYS A 1 89 ? 34.470 -8.570 -56.238 1.00 89.94 89 LYS A C 1
ATOM 711 O O . LYS A 1 89 ? 33.791 -8.569 -55.215 1.00 89.94 89 LYS A O 1
ATOM 716 N N . ASN A 1 90 ? 35.572 -7.825 -56.350 1.00 91.81 90 ASN A N 1
ATOM 717 C CA . ASN A 1 90 ? 35.992 -6.895 -55.296 1.00 91.81 90 ASN A CA 1
ATOM 718 C C . ASN A 1 90 ? 35.036 -5.706 -55.171 1.00 91.81 90 ASN A C 1
ATOM 720 O O . ASN A 1 90 ? 34.677 -5.331 -54.056 1.00 91.81 90 ASN A O 1
ATOM 724 N N . CYS A 1 91 ? 34.595 -5.134 -56.293 1.00 91.31 91 CYS A N 1
ATOM 725 C CA . CYS A 1 91 ? 33.587 -4.075 -56.285 1.00 91.31 91 CYS A CA 1
ATOM 726 C C . CYS A 1 91 ? 32.273 -4.564 -55.661 1.00 91.31 91 CYS A C 1
ATOM 728 O O . CYS A 1 91 ? 31.725 -3.892 -54.791 1.00 91.31 91 CYS A O 1
ATOM 730 N N . GLU A 1 92 ? 31.813 -5.758 -56.033 1.00 93.56 92 GLU A N 1
ATOM 731 C CA . GLU A 1 92 ? 30.621 -6.390 -55.462 1.00 93.56 92 GLU A CA 1
ATOM 732 C C . GLU A 1 92 ? 30.757 -6.613 -53.946 1.00 93.56 92 GLU A C 1
ATOM 734 O O . GLU A 1 92 ? 29.860 -6.263 -53.177 1.00 93.56 92 GLU A O 1
ATOM 739 N N . PHE A 1 93 ? 31.903 -7.123 -53.487 1.00 95.62 93 PHE A N 1
ATOM 740 C CA . PHE A 1 93 ? 32.181 -7.291 -52.059 1.00 95.62 93 PHE A CA 1
ATOM 741 C C . PHE A 1 93 ? 32.149 -5.959 -51.296 1.00 95.62 93 PHE A C 1
ATOM 743 O O . PHE A 1 93 ? 31.557 -5.876 -50.216 1.00 95.62 93 PHE A O 1
ATOM 750 N N . LEU A 1 94 ? 32.758 -4.909 -51.852 1.00 96.25 94 LEU A N 1
ATOM 751 C CA . LEU A 1 94 ? 32.779 -3.582 -51.235 1.00 96.25 94 LEU A CA 1
ATOM 752 C C . LEU A 1 94 ? 31.377 -2.975 -51.139 1.00 96.25 94 LEU A C 1
ATOM 754 O O . LEU A 1 94 ? 31.027 -2.451 -50.082 1.00 96.25 94 LEU A O 1
ATOM 758 N N . VAL A 1 95 ? 30.563 -3.091 -52.192 1.00 96.69 95 VAL A N 1
ATOM 759 C CA . VAL A 1 95 ? 29.170 -2.614 -52.188 1.00 96.69 95 VAL A CA 1
ATOM 760 C C . VAL A 1 95 ? 28.346 -3.375 -51.151 1.00 96.69 95 VAL A C 1
ATOM 762 O O . VAL A 1 95 ? 27.700 -2.749 -50.314 1.00 96.69 95 VAL A O 1
ATOM 765 N N . ASN A 1 96 ? 28.437 -4.707 -51.115 1.00 96.62 96 ASN A N 1
ATOM 766 C CA . ASN A 1 96 ? 27.723 -5.519 -50.124 1.00 96.62 96 ASN A CA 1
ATOM 767 C C . ASN A 1 96 ? 28.119 -5.154 -48.686 1.00 96.62 96 ASN A C 1
ATOM 769 O O . ASN A 1 96 ? 27.264 -5.027 -47.805 1.00 96.62 96 ASN A O 1
ATOM 773 N N . ARG A 1 97 ? 29.414 -4.925 -48.445 1.00 97.50 97 ARG A N 1
ATOM 774 C CA . ARG A 1 97 ? 29.907 -4.474 -47.141 1.00 97.50 97 ARG A CA 1
ATOM 775 C C . ARG A 1 97 ? 29.407 -3.071 -46.796 1.00 97.50 97 ARG A C 1
ATOM 777 O O . ARG A 1 97 ? 29.038 -2.840 -45.647 1.00 97.50 97 ARG A O 1
ATOM 784 N N . MET A 1 98 ? 29.359 -2.157 -47.764 1.00 96.75 98 MET A N 1
ATOM 785 C CA . MET A 1 98 ? 28.824 -0.808 -47.574 1.00 96.75 98 MET A CA 1
ATOM 786 C C . MET A 1 98 ? 27.330 -0.839 -47.233 1.00 96.75 98 MET A C 1
ATOM 788 O O . MET A 1 98 ? 26.936 -0.226 -46.245 1.00 96.75 98 MET A O 1
ATOM 792 N N . CYS A 1 99 ? 26.522 -1.617 -47.958 1.00 97.12 99 CYS A N 1
ATOM 793 C CA . CYS A 1 99 ? 25.092 -1.781 -47.673 1.00 97.12 99 CYS A CA 1
ATOM 794 C C . CYS A 1 99 ? 24.840 -2.401 -46.290 1.00 97.12 99 CYS A C 1
ATOM 796 O O . CYS A 1 99 ? 23.921 -1.998 -45.570 1.00 97.12 99 CYS A O 1
ATOM 798 N N . HIS A 1 100 ? 25.670 -3.365 -45.879 1.00 98.06 100 HIS A N 1
ATOM 799 C CA . HIS A 1 100 ? 25.589 -3.937 -44.538 1.00 98.06 100 HIS A CA 1
ATOM 800 C C . HIS A 1 100 ? 25.901 -2.895 -43.456 1.00 98.06 100 HIS A C 1
ATOM 802 O O . HIS A 1 100 ? 25.154 -2.766 -42.486 1.00 98.06 100 HIS A O 1
ATOM 808 N N . LEU A 1 101 ? 26.970 -2.116 -43.640 1.00 97.94 101 LEU A N 1
ATOM 809 C CA . LEU A 1 101 ? 27.333 -1.037 -42.721 1.00 97.94 101 LEU A CA 1
ATOM 810 C C . LEU A 1 101 ? 26.254 0.044 -42.661 1.00 97.94 101 LEU A C 1
ATOM 812 O O . LEU A 1 101 ? 25.914 0.495 -41.572 1.00 97.94 101 LEU A O 1
ATOM 816 N N . GLU A 1 102 ? 25.670 0.418 -43.796 1.00 97.81 102 GLU A N 1
ATOM 817 C CA . GLU A 1 102 ? 24.548 1.353 -43.847 1.00 97.81 102 GLU A CA 1
ATOM 818 C C . GLU A 1 102 ? 23.357 0.829 -43.037 1.00 97.81 102 GLU A C 1
ATOM 820 O O . GLU A 1 102 ? 22.821 1.545 -42.192 1.00 97.81 102 GLU A O 1
ATOM 825 N N . SER A 1 103 ? 23.004 -0.446 -43.208 1.00 97.94 103 SER A N 1
ATOM 826 C CA . SER A 1 103 ? 21.925 -1.084 -42.444 1.00 97.94 103 SER A CA 1
ATOM 827 C C . SER A 1 103 ? 22.200 -1.067 -40.935 1.00 97.94 103 SER A C 1
ATOM 829 O O . SER A 1 103 ? 21.309 -0.763 -40.136 1.00 97.94 103 SER A O 1
ATOM 831 N N . LEU A 1 104 ? 23.445 -1.340 -40.529 1.00 98.12 104 LEU A N 1
ATOM 832 C CA . LEU A 1 104 ? 23.864 -1.255 -39.129 1.00 98.12 104 LEU A CA 1
ATOM 833 C C . LEU A 1 104 ? 23.775 0.178 -38.595 1.00 98.12 104 LEU A C 1
ATOM 835 O O . LEU A 1 104 ? 23.262 0.382 -37.496 1.00 98.12 104 LEU A O 1
ATOM 839 N N . ILE A 1 105 ? 24.215 1.171 -39.371 1.00 98.12 105 ILE A N 1
ATOM 840 C CA . ILE A 1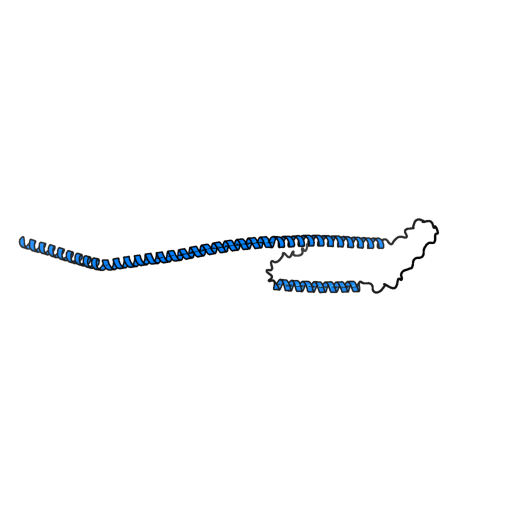 105 ? 24.131 2.589 -38.999 1.00 98.12 105 ILE A CA 1
ATOM 841 C C . ILE A 1 105 ? 22.672 3.008 -38.807 1.00 98.12 105 ILE A C 1
ATOM 843 O O . ILE A 1 105 ? 22.354 3.648 -37.803 1.00 98.12 105 ILE A O 1
ATOM 847 N N . GLN A 1 106 ? 21.769 2.618 -39.712 1.00 98.44 106 GLN A N 1
ATOM 848 C CA . GLN A 1 106 ? 20.345 2.932 -39.570 1.00 98.44 106 GLN A CA 1
ATOM 849 C C . GLN A 1 106 ? 19.741 2.265 -38.327 1.00 98.44 106 GLN A C 1
ATOM 851 O O . GLN A 1 106 ? 19.018 2.915 -37.571 1.00 98.44 106 GLN A O 1
ATOM 856 N N . SER A 1 107 ? 20.090 1.005 -38.050 1.00 98.00 107 SER A N 1
ATOM 857 C CA . SER A 1 107 ? 19.651 0.305 -36.834 1.00 98.00 107 SER A CA 1
ATOM 858 C C . SER A 1 107 ? 20.151 0.993 -35.557 1.00 98.00 107 SER A C 1
ATOM 860 O O . SER A 1 107 ? 19.373 1.256 -34.635 1.00 98.00 107 SER A O 1
ATOM 862 N N . LEU A 1 108 ? 21.433 1.369 -35.516 1.00 97.88 108 LEU A N 1
ATOM 863 C CA . LEU A 1 108 ? 22.017 2.109 -34.396 1.00 97.88 108 LEU A CA 1
ATOM 864 C C . LEU A 1 108 ? 21.336 3.464 -34.200 1.00 97.88 108 LEU A C 1
ATOM 866 O O . LEU A 1 108 ? 20.990 3.811 -33.073 1.00 97.88 108 LEU A O 1
ATOM 870 N N . LYS A 1 109 ? 21.071 4.193 -35.286 1.00 98.19 109 LYS A N 1
ATOM 871 C CA . LYS A 1 109 ? 20.346 5.466 -35.256 1.00 98.19 109 LYS A CA 1
ATOM 872 C C . LYS A 1 109 ? 18.956 5.299 -34.636 1.00 98.19 109 LYS A C 1
ATOM 874 O O . LYS A 1 109 ? 18.610 6.045 -33.722 1.00 98.19 109 LYS A O 1
ATOM 879 N N . MET A 1 110 ? 18.192 4.288 -35.055 1.00 97.88 110 MET A N 1
ATOM 880 C CA . MET A 1 110 ? 16.873 3.996 -34.477 1.00 97.88 110 MET A CA 1
ATOM 881 C C . MET A 1 110 ? 16.949 3.610 -32.995 1.00 97.88 110 MET A C 1
ATOM 883 O O . MET A 1 110 ? 16.105 4.030 -32.202 1.00 97.88 110 MET A O 1
ATOM 887 N N . ASN A 1 111 ? 17.970 2.849 -32.598 1.00 96.94 111 ASN A N 1
ATOM 888 C CA . ASN A 1 111 ? 18.192 2.495 -31.196 1.00 96.94 111 ASN A CA 1
ATOM 889 C C . ASN A 1 111 ? 18.526 3.720 -30.339 1.00 96.94 111 ASN A C 1
ATOM 891 O O . ASN A 1 111 ? 17.960 3.866 -29.258 1.00 96.94 111 ASN A O 1
ATOM 895 N N . ILE A 1 112 ? 19.383 4.617 -30.830 1.00 97.50 112 ILE A N 1
ATOM 896 C CA . ILE A 1 112 ? 19.723 5.870 -30.145 1.00 97.50 112 ILE A CA 1
ATOM 897 C C . ILE A 1 112 ? 18.478 6.739 -29.965 1.00 97.50 112 ILE A C 1
ATOM 899 O O . ILE A 1 112 ? 18.229 7.203 -28.854 1.00 97.50 112 ILE A O 1
ATOM 903 N N . PHE A 1 113 ? 17.664 6.911 -31.013 1.00 96.88 113 PHE A N 1
ATOM 904 C CA . PHE A 1 113 ? 16.418 7.672 -30.899 1.00 96.88 113 PHE A CA 1
ATOM 905 C C . PHE A 1 113 ? 15.476 7.077 -29.857 1.00 96.88 113 PHE A C 1
ATOM 907 O O . PHE A 1 113 ? 14.997 7.808 -28.996 1.00 96.88 113 PHE A O 1
ATOM 914 N N . ARG A 1 114 ? 15.265 5.756 -29.877 1.00 94.31 114 ARG A N 1
ATOM 915 C CA . ARG A 1 114 ? 14.416 5.089 -28.885 1.00 94.31 114 ARG A CA 1
ATOM 916 C C . ARG A 1 114 ? 14.930 5.300 -27.461 1.00 94.31 114 ARG A C 1
ATOM 918 O O . ARG A 1 114 ? 14.149 5.693 -26.604 1.00 94.31 114 ARG A O 1
ATOM 925 N N . MET A 1 115 ? 16.226 5.093 -27.217 1.00 93.06 1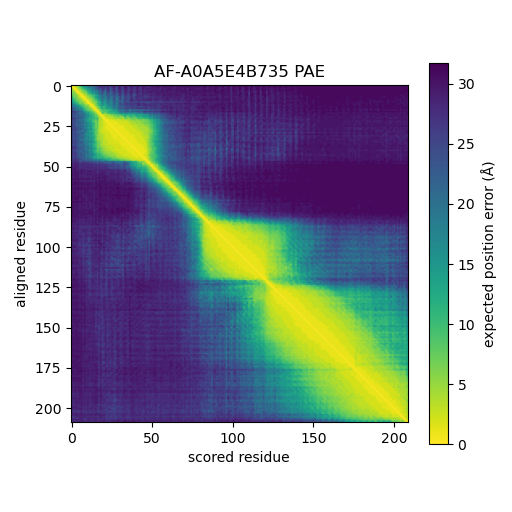15 MET A N 1
ATOM 926 C CA . MET A 1 115 ? 16.820 5.299 -25.889 1.00 93.06 115 MET A CA 1
ATOM 927 C C . MET A 1 115 ? 16.683 6.750 -25.420 1.00 93.06 115 MET A C 1
ATOM 929 O O . MET A 1 115 ? 16.382 6.995 -24.255 1.00 93.06 115 MET A O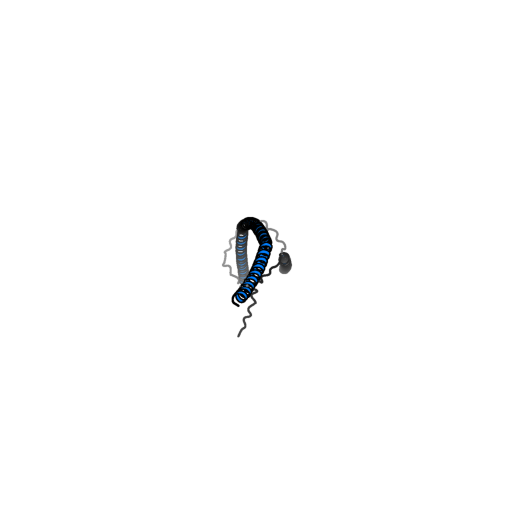 1
ATOM 933 N N . GLN A 1 116 ? 16.874 7.719 -26.319 1.00 90.94 116 GLN A N 1
ATOM 934 C CA . GLN A 1 116 ? 16.704 9.132 -25.997 1.00 90.94 116 GLN A CA 1
ATOM 935 C C . GLN A 1 116 ? 15.244 9.442 -25.639 1.00 90.94 116 GLN A C 1
ATOM 937 O O . GLN A 1 116 ? 14.992 10.062 -24.611 1.00 90.94 116 GLN A O 1
ATOM 942 N N . THR A 1 117 ? 14.282 8.949 -26.423 1.00 89.19 117 THR A N 1
ATOM 943 C CA . THR A 1 117 ? 12.852 9.107 -26.129 1.00 89.19 117 THR A CA 1
ATOM 944 C C . THR A 1 117 ? 12.461 8.434 -24.813 1.00 89.19 117 THR A C 1
ATOM 946 O O . THR A 1 117 ? 11.729 9.021 -24.022 1.00 89.19 117 THR A O 1
ATOM 949 N N . GLU A 1 118 ? 12.962 7.231 -24.529 1.00 86.00 118 GLU A N 1
ATOM 950 C CA . GLU A 1 118 ? 12.735 6.555 -23.247 1.00 86.00 118 GLU A CA 1
ATOM 951 C C . GLU A 1 118 ? 13.295 7.367 -22.077 1.00 86.00 118 GLU A C 1
ATOM 953 O O . GLU A 1 118 ? 12.596 7.561 -21.080 1.00 86.00 118 GLU A O 1
ATOM 958 N N . LYS A 1 119 ? 14.517 7.893 -22.214 1.00 85.06 119 LYS A N 1
ATOM 959 C CA . LYS A 1 119 ? 15.146 8.762 -21.215 1.00 85.06 119 LYS A CA 1
ATOM 960 C C . LYS A 1 119 ? 14.339 10.040 -20.987 1.00 85.06 119 LYS A C 1
ATOM 962 O O . LYS A 1 119 ? 14.174 10.425 -19.837 1.00 85.06 119 LYS A O 1
ATOM 967 N N . ASP A 1 120 ? 13.826 10.667 -22.041 1.00 83.12 120 ASP A N 1
ATOM 968 C CA . ASP A 1 120 ? 13.074 11.925 -21.954 1.00 83.12 120 ASP A CA 1
ATOM 969 C C . ASP A 1 120 ? 11.642 11.712 -21.410 1.00 83.12 120 ASP A C 1
ATOM 971 O O . ASP A 1 120 ? 11.100 12.579 -20.723 1.00 83.12 120 ASP A O 1
ATOM 975 N N . LEU A 1 121 ? 11.046 10.531 -21.620 1.00 81.44 121 LEU A N 1
ATOM 976 C CA . LEU A 1 121 ? 9.762 10.131 -21.020 1.00 81.44 121 LEU A CA 1
ATOM 977 C C . LEU A 1 121 ? 9.896 9.634 -19.567 1.00 81.44 121 LEU A C 1
ATOM 979 O O . LEU A 1 121 ? 8.931 9.680 -18.799 1.00 81.44 121 LEU A O 1
ATOM 983 N N . ASN A 1 122 ? 11.073 9.155 -19.164 1.00 80.25 122 ASN A N 1
ATOM 984 C CA . ASN A 1 122 ? 11.345 8.680 -17.807 1.00 80.25 122 ASN A CA 1
ATOM 985 C C . ASN A 1 122 ? 11.110 9.731 -16.693 1.00 80.25 122 ASN A C 1
ATOM 987 O O . ASN A 1 122 ? 10.479 9.383 -15.691 1.00 80.25 122 ASN A O 1
ATOM 991 N N . PRO A 1 123 ? 11.532 11.010 -16.812 1.00 75.50 123 PRO A N 1
ATOM 992 C CA . PRO A 1 123 ? 11.262 12.016 -15.786 1.00 75.50 123 PRO A CA 1
ATOM 993 C C . PRO A 1 123 ? 9.767 12.317 -15.637 1.0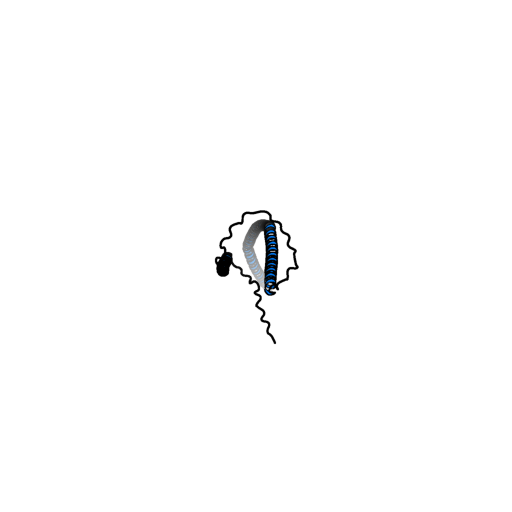0 75.50 123 PRO A C 1
ATOM 995 O O . PRO A 1 123 ? 9.312 12.497 -14.511 1.00 75.50 123 PRO A O 1
ATOM 998 N N . GLN A 1 124 ? 8.978 12.287 -16.719 1.00 79.56 124 GLN A N 1
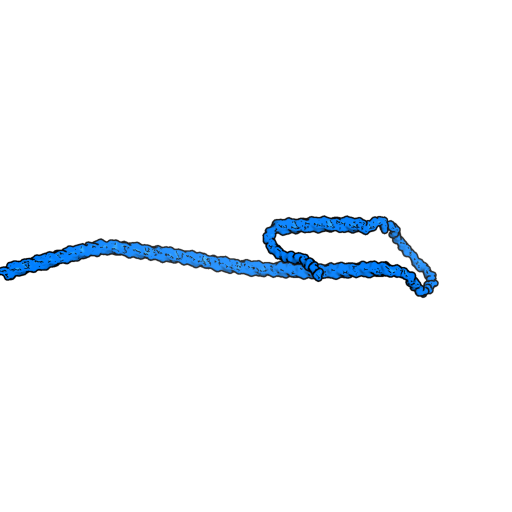ATOM 999 C CA . GLN A 1 124 ? 7.519 12.447 -16.634 1.00 79.56 124 GLN A CA 1
ATOM 1000 C C . GLN A 1 124 ? 6.862 11.278 -15.890 1.00 79.56 124 GLN A C 1
ATOM 1002 O O . GLN A 1 124 ? 6.034 11.493 -15.006 1.00 79.56 124 GLN A O 1
ATOM 1007 N N . LYS A 1 125 ? 7.273 10.037 -16.189 1.00 83.19 125 LYS A N 1
ATOM 1008 C CA . LYS A 1 125 ? 6.812 8.847 -15.452 1.00 83.19 125 LYS A CA 1
ATOM 1009 C C . LYS A 1 125 ? 7.210 8.904 -13.978 1.00 83.19 125 LYS A C 1
ATOM 1011 O O . LYS A 1 125 ? 6.402 8.578 -13.116 1.00 83.19 125 LYS A O 1
ATOM 1016 N N . THR A 1 126 ? 8.431 9.345 -13.689 1.00 86.19 126 THR A N 1
ATOM 1017 C CA . THR A 1 126 ? 8.940 9.469 -12.318 1.00 86.19 126 THR A CA 1
ATOM 1018 C C . THR A 1 126 ? 8.182 10.539 -11.531 1.00 86.19 126 THR A C 1
ATOM 1020 O O . THR A 1 126 ? 7.797 10.285 -10.392 1.00 86.19 126 THR A O 1
ATOM 1023 N N . ALA A 1 127 ? 7.909 11.701 -12.135 1.00 88.81 127 ALA A N 1
ATOM 1024 C CA . ALA A 1 127 ? 7.101 12.754 -11.519 1.00 88.81 127 ALA A CA 1
ATOM 1025 C C . ALA A 1 127 ? 5.675 12.268 -11.224 1.00 88.81 127 ALA A C 1
ATOM 1027 O O . ALA A 1 127 ? 5.229 12.347 -10.085 1.00 88.81 127 ALA A O 1
ATOM 1028 N N . PHE A 1 128 ? 5.010 11.646 -12.202 1.00 89.25 128 PHE A N 1
ATOM 1029 C CA . PHE A 1 128 ? 3.669 11.087 -12.017 1.00 89.25 128 PHE A CA 1
ATOM 1030 C C . PHE A 1 128 ? 3.609 10.030 -10.903 1.00 89.25 128 PHE A C 1
ATOM 1032 O O . PHE A 1 128 ? 2.698 10.045 -10.077 1.00 89.25 128 PHE A O 1
ATOM 1039 N N . LEU A 1 129 ? 4.578 9.108 -10.853 1.00 91.50 129 LEU A N 1
ATOM 1040 C CA . LEU A 1 129 ? 4.640 8.097 -9.794 1.00 91.50 129 LEU A CA 1
ATOM 1041 C C . LEU A 1 129 ? 4.882 8.725 -8.418 1.00 91.50 129 LEU A C 1
ATOM 1043 O O . LEU A 1 129 ? 4.283 8.279 -7.441 1.00 91.50 129 LEU A O 1
ATOM 1047 N N . LYS A 1 130 ? 5.726 9.759 -8.344 1.00 93.69 130 LYS A N 1
ATOM 1048 C CA . LYS A 1 130 ? 5.973 10.510 -7.111 1.00 93.69 130 LYS A CA 1
ATOM 1049 C C . LYS A 1 130 ? 4.712 11.227 -6.631 1.00 93.69 130 LYS A C 1
ATOM 1051 O O . LYS A 1 130 ? 4.384 11.127 -5.454 1.00 93.69 130 LYS A O 1
ATOM 1056 N N . ASP A 1 131 ? 3.986 11.886 -7.527 1.00 95.62 131 ASP A N 1
ATOM 1057 C CA . ASP A 1 131 ? 2.735 12.566 -7.186 1.00 95.62 131 ASP A CA 1
ATOM 1058 C C . ASP A 1 131 ? 1.686 11.565 -6.701 1.00 95.62 131 ASP A C 1
ATOM 1060 O O . ASP A 1 131 ? 1.083 11.763 -5.648 1.00 95.62 131 ASP A O 1
ATOM 1064 N N . ARG A 1 132 ? 1.548 10.426 -7.391 1.00 96.31 132 ARG A N 1
ATOM 1065 C CA . ARG A 1 132 ? 0.628 9.359 -6.978 1.00 96.31 132 ARG A CA 1
ATOM 1066 C C . ARG A 1 132 ? 0.996 8.768 -5.614 1.00 96.31 132 ARG A C 1
ATOM 1068 O O . ARG A 1 132 ? 0.106 8.464 -4.825 1.00 96.31 132 ARG A O 1
ATOM 1075 N N . LEU A 1 133 ? 2.290 8.620 -5.321 1.00 96.50 133 LEU A N 1
ATOM 1076 C CA . LEU A 1 133 ? 2.770 8.187 -4.007 1.00 96.50 133 LEU A CA 1
ATOM 1077 C C . LEU A 1 133 ? 2.428 9.212 -2.918 1.00 96.50 133 LEU A C 1
ATOM 1079 O O . LEU A 1 133 ? 1.954 8.822 -1.854 1.00 96.50 133 LEU A O 1
ATOM 1083 N N . ASN A 1 134 ? 2.622 10.503 -3.194 1.00 97.38 134 ASN A N 1
ATOM 1084 C CA . ASN A 1 134 ? 2.280 11.570 -2.255 1.00 97.38 134 ASN A CA 1
ATOM 1085 C C . ASN A 1 134 ? 0.778 11.573 -1.934 1.00 97.38 134 ASN A C 1
ATOM 1087 O O . ASN A 1 134 ? 0.419 11.679 -0.764 1.00 97.38 134 ASN A O 1
ATOM 1091 N N . THR A 1 135 ? -0.088 11.398 -2.940 1.00 97.62 135 THR A N 1
ATOM 1092 C CA . THR A 1 135 ? -1.544 11.295 -2.737 1.00 97.62 135 THR A CA 1
ATOM 1093 C C . THR A 1 135 ? -1.901 10.127 -1.823 1.00 97.62 135 THR A C 1
ATOM 1095 O O . THR A 1 135 ? -2.591 10.327 -0.827 1.00 97.62 135 THR A O 1
ATOM 1098 N N . ILE A 1 136 ? -1.369 8.931 -2.098 1.00 97.25 136 ILE A N 1
ATOM 1099 C CA . ILE A 1 136 ? -1.613 7.741 -1.265 1.00 97.25 136 ILE A CA 1
ATOM 1100 C C . ILE A 1 136 ? -1.124 7.972 0.171 1.00 97.25 136 ILE A C 1
ATOM 1102 O O . ILE A 1 136 ? -1.796 7.603 1.131 1.00 97.25 136 ILE A O 1
ATOM 1106 N N . GLN A 1 137 ? 0.042 8.596 0.341 1.00 97.50 137 GLN A N 1
ATOM 1107 C CA . GLN A 1 137 ? 0.589 8.886 1.664 1.00 97.50 137 GLN A CA 1
ATOM 1108 C C . GLN A 1 137 ? -0.267 9.905 2.435 1.00 97.50 137 GLN A C 1
ATOM 1110 O O . GLN A 1 137 ? -0.424 9.783 3.653 1.00 97.50 137 GLN A O 1
ATOM 1115 N N . GLU A 1 138 ? -0.832 10.899 1.749 1.00 97.75 138 GLU A N 1
ATOM 1116 C CA . GLU A 1 138 ? -1.738 11.875 2.354 1.00 97.75 138 GLU A CA 1
ATOM 1117 C C . GLU A 1 138 ? -3.069 11.235 2.772 1.00 97.75 138 GLU A C 1
ATOM 1119 O O . GLU A 1 138 ? -3.524 11.463 3.895 1.00 97.75 138 GLU A O 1
ATOM 1124 N N . GLU A 1 139 ? -3.667 10.410 1.909 1.00 97.62 139 GLU A N 1
ATOM 1125 C CA . GLU A 1 139 ? -4.876 9.632 2.213 1.00 97.62 139 GLU A CA 1
ATOM 1126 C C . GLU A 1 139 ? -4.651 8.728 3.426 1.00 97.62 139 GLU A C 1
ATOM 1128 O O . GLU A 1 139 ? -5.366 8.834 4.421 1.00 97.62 139 GLU A O 1
ATOM 1133 N N . HIS A 1 140 ? -3.570 7.949 3.422 1.00 98.00 140 HIS A N 1
ATOM 1134 C CA . HIS A 1 140 ? -3.233 7.063 4.534 1.00 98.00 140 HIS A CA 1
ATOM 1135 C C . HIS A 1 140 ? -3.008 7.830 5.852 1.00 98.00 140 HIS A C 1
ATOM 1137 O O . HIS A 1 140 ? -3.328 7.339 6.935 1.00 98.00 140 HIS A O 1
ATOM 1143 N N . SER A 1 141 ? -2.461 9.048 5.791 1.00 97.88 141 SER A N 1
ATOM 1144 C CA . SER A 1 141 ? -2.310 9.920 6.965 1.00 97.88 141 SER A CA 1
ATOM 1145 C C . SER A 1 141 ? -3.660 10.412 7.501 1.00 97.88 141 SER A C 1
ATOM 1147 O O . SER A 1 141 ? -3.849 10.491 8.718 1.00 97.88 141 SER A O 1
ATOM 1149 N N . LYS A 1 142 ? -4.615 10.726 6.617 1.00 98.12 142 LYS A N 1
ATOM 1150 C CA . LYS A 1 142 ? -5.983 11.113 6.999 1.00 98.12 142 LYS A CA 1
ATOM 1151 C C . LYS A 1 142 ? -6.727 9.939 7.631 1.00 98.12 142 LYS A C 1
ATOM 1153 O O . LYS A 1 142 ? -7.272 10.101 8.722 1.00 98.12 142 LYS A O 1
ATOM 1158 N N . ASP A 1 143 ? -6.667 8.768 7.010 1.00 98.00 143 ASP A N 1
ATOM 115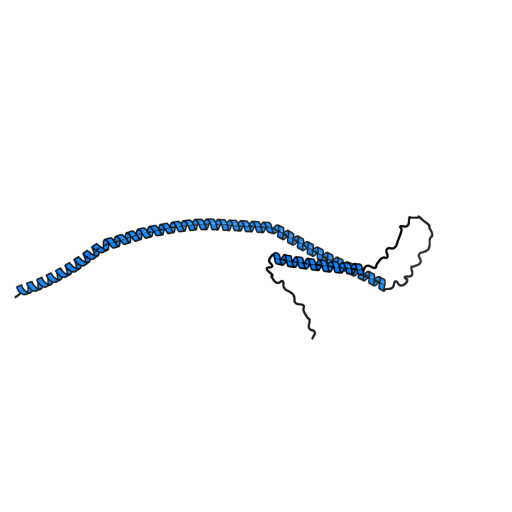9 C CA . ASP A 1 143 ? -7.318 7.556 7.512 1.00 98.00 143 ASP A CA 1
ATOM 1160 C C . ASP A 1 143 ? -6.785 7.162 8.886 1.00 98.00 143 ASP A C 1
ATOM 1162 O O . ASP A 1 143 ? -7.555 6.853 9.792 1.00 98.00 143 ASP A O 1
ATOM 1166 N N . LEU A 1 144 ? -5.469 7.259 9.093 1.00 98.38 144 LEU A N 1
ATOM 1167 C CA . LEU A 1 144 ? -4.859 6.945 10.382 1.00 98.38 144 LEU A CA 1
ATOM 1168 C C . LEU A 1 144 ? -5.311 7.909 11.491 1.00 98.38 144 LEU A C 1
ATOM 1170 O O . LEU A 1 144 ? -5.507 7.484 12.630 1.00 98.38 144 LEU A O 1
ATOM 1174 N N . LYS A 1 145 ? -5.534 9.191 11.170 1.00 98.38 145 LYS A N 1
ATOM 1175 C CA . LYS A 1 145 ? -6.106 10.166 12.116 1.00 98.38 145 LYS A CA 1
ATOM 1176 C C . LYS A 1 145 ? -7.564 9.853 12.445 1.00 98.38 145 LYS A C 1
ATOM 1178 O O . LYS A 1 145 ? -7.934 9.917 13.616 1.00 98.38 145 LYS A O 1
ATOM 1183 N N . LEU A 1 146 ? -8.372 9.506 11.442 1.00 98.44 146 LEU A N 1
ATOM 1184 C CA . LEU A 1 146 ? -9.769 9.110 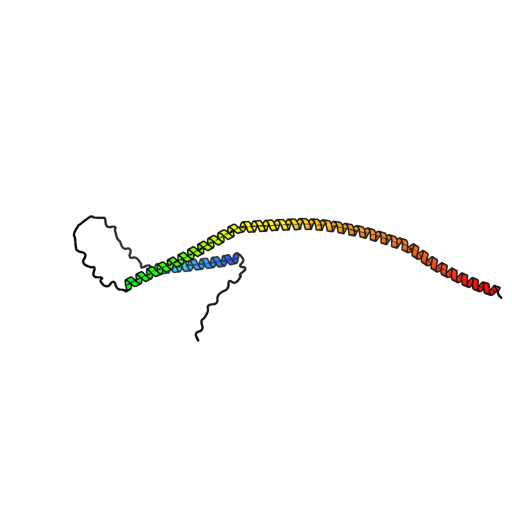11.645 1.00 98.44 146 LEU A CA 1
ATOM 1185 C C . LEU A 1 146 ? -9.865 7.839 12.489 1.00 98.44 146 LEU A C 1
ATOM 1187 O O . LEU A 1 146 ? -10.617 7.804 13.457 1.00 98.44 146 LEU A O 1
ATOM 1191 N N . LEU A 1 147 ? -9.040 6.836 12.189 1.00 98.38 147 LEU A N 1
ATOM 1192 C CA . LEU A 1 147 ? -8.982 5.597 12.955 1.00 98.38 147 LEU A CA 1
ATOM 1193 C C . LEU A 1 147 ? -8.570 5.854 14.409 1.00 98.38 147 LEU A C 1
ATOM 1195 O O . LEU A 1 147 ? -9.134 5.262 15.325 1.00 98.38 147 LEU A O 1
ATOM 1199 N N . HIS A 1 148 ? -7.609 6.751 14.639 1.00 98.38 148 HIS A N 1
ATOM 1200 C CA . HIS A 1 148 ? -7.212 7.123 15.994 1.00 98.38 148 HIS A CA 1
ATOM 1201 C C . HIS A 1 148 ? -8.367 7.765 16.773 1.00 98.38 148 HIS A C 1
ATOM 1203 O O . HIS A 1 148 ? -8.603 7.397 17.924 1.00 98.38 148 HIS A O 1
ATOM 1209 N N . LEU A 1 149 ? -9.108 8.680 16.139 1.00 98.50 149 LEU A N 1
ATOM 1210 C CA . LEU A 1 149 ? -10.292 9.297 16.734 1.00 98.50 149 LEU A CA 1
ATOM 1211 C C . LEU A 1 149 ? -11.372 8.256 17.052 1.00 98.50 149 LEU A C 1
ATOM 1213 O O . LEU A 1 149 ? -11.924 8.272 18.150 1.00 98.50 149 LEU A O 1
ATOM 1217 N N . GLU A 1 150 ? -11.624 7.323 16.135 1.00 98.38 150 GLU A N 1
ATOM 1218 C CA . GLU A 1 150 ? -12.600 6.249 16.327 1.00 98.38 150 GLU A CA 1
ATOM 1219 C C . GLU A 1 150 ? -12.215 5.347 17.505 1.00 98.38 150 GLU A C 1
ATOM 1221 O O . GLU A 1 150 ? -13.041 5.043 18.361 1.00 98.38 150 GLU A O 1
ATOM 1226 N N . VAL A 1 151 ? -10.933 4.991 17.628 1.00 98.50 151 VAL A N 1
ATOM 1227 C CA . VAL A 1 151 ? -10.432 4.228 18.782 1.00 98.50 151 VAL A CA 1
ATOM 1228 C C . VAL A 1 151 ? -10.647 4.988 20.092 1.00 98.50 151 VAL A C 1
ATOM 1230 O O . VAL A 1 151 ? -11.015 4.376 21.095 1.00 98.50 151 VAL A O 1
ATOM 1233 N N . MET A 1 152 ? -10.422 6.304 20.116 1.00 98.38 152 MET A N 1
ATOM 1234 C CA . MET A 1 152 ? -10.687 7.114 21.310 1.00 98.38 152 MET A CA 1
ATOM 1235 C C . MET A 1 152 ? -12.181 7.145 21.653 1.00 98.38 152 MET A C 1
ATOM 1237 O O . MET A 1 152 ? -12.535 6.965 22.817 1.00 98.38 152 MET A O 1
ATOM 1241 N N . ASN A 1 153 ? -13.041 7.309 20.648 1.00 98.50 153 ASN A N 1
ATOM 1242 C CA . ASN A 1 153 ? -14.493 7.315 20.807 1.00 98.50 153 ASN A CA 1
ATOM 1243 C C . ASN A 1 153 ? -15.011 5.971 21.345 1.00 98.50 153 ASN A C 1
ATOM 1245 O O . ASN A 1 153 ? -15.725 5.936 22.343 1.00 98.50 153 ASN A O 1
ATOM 1249 N N . LEU A 1 154 ? -14.576 4.854 20.756 1.00 98.56 154 LEU A N 1
ATOM 1250 C CA . LEU A 1 154 ? -14.960 3.510 21.196 1.00 98.56 154 LEU A CA 1
ATOM 1251 C C . LEU A 1 154 ? -14.478 3.198 22.616 1.00 98.56 154 LEU A C 1
ATOM 1253 O O . LEU A 1 154 ? -15.198 2.570 23.388 1.00 98.56 154 LEU A O 1
ATOM 1257 N N . ARG A 1 155 ? -13.277 3.654 22.996 1.00 98.56 155 ARG A N 1
ATOM 1258 C CA . ARG A 1 155 ? -12.790 3.518 24.379 1.00 98.56 155 ARG A CA 1
ATOM 1259 C C . ARG A 1 155 ? -13.657 4.287 25.367 1.00 98.56 155 ARG A C 1
ATOM 1261 O O . ARG A 1 155 ? -13.885 3.784 26.464 1.00 98.56 155 ARG A O 1
ATOM 1268 N N . GLN A 1 156 ? -14.116 5.479 24.989 1.00 98.44 156 GLN A N 1
ATOM 1269 C CA . GLN A 1 156 ? -15.015 6.265 25.826 1.00 98.44 156 GLN A CA 1
ATOM 1270 C C . GLN A 1 156 ? -16.371 5.569 25.968 1.00 98.44 156 GLN A C 1
ATOM 1272 O O . GLN A 1 156 ? -16.800 5.334 27.090 1.00 98.44 156 GLN A O 1
ATOM 1277 N N . GLN A 1 157 ? -16.973 5.123 24.863 1.00 98.44 157 GLN A N 1
ATOM 1278 C CA . GLN A 1 157 ? -18.238 4.379 24.896 1.00 98.44 157 GLN A CA 1
ATOM 1279 C C . GLN A 1 157 ? -18.146 3.113 25.752 1.00 98.44 157 GLN A C 1
ATOM 1281 O O . GLN A 1 157 ? -19.040 2.834 26.543 1.00 98.44 157 GLN A O 1
ATOM 1286 N N . LEU A 1 158 ? -17.050 2.356 25.639 1.00 98.56 158 LEU A N 1
ATOM 1287 C CA . LEU A 1 158 ? -16.835 1.164 26.461 1.00 98.56 158 LEU A CA 1
ATOM 1288 C C . LEU A 1 158 ? -16.753 1.509 27.954 1.00 98.56 158 LEU A C 1
ATOM 1290 O O . LEU A 1 158 ? -17.240 0.750 28.789 1.00 98.56 158 LEU A O 1
ATOM 1294 N N . LYS A 1 159 ? -16.120 2.637 28.288 1.00 98.50 159 LYS A N 1
ATOM 1295 C CA . LYS A 1 159 ? -16.042 3.122 29.665 1.00 98.50 159 LYS A CA 1
ATOM 1296 C C . LYS A 1 159 ? -17.429 3.498 30.187 1.00 98.50 159 LYS A C 1
ATOM 1298 O O . LYS A 1 159 ? -17.775 3.069 31.281 1.00 98.50 159 LYS A O 1
ATOM 1303 N N . ASP A 1 160 ? -18.211 4.228 29.399 1.00 98.38 160 ASP A N 1
ATOM 1304 C CA . ASP A 1 160 ? -19.557 4.663 29.781 1.00 98.38 160 ASP A CA 1
ATOM 1305 C C . ASP A 1 160 ? -20.483 3.454 30.001 1.00 98.38 160 ASP A C 1
ATOM 1307 O O . ASP A 1 160 ? -21.130 3.352 31.039 1.00 98.38 160 ASP A O 1
ATOM 1311 N N . VAL A 1 161 ? -20.458 2.476 29.085 1.00 98.31 161 VAL A N 1
ATOM 1312 C CA . VAL A 1 161 ? -21.233 1.228 29.211 1.00 98.31 161 VAL A CA 1
ATOM 1313 C C . VAL A 1 161 ? -20.823 0.429 30.447 1.00 98.31 161 VAL A C 1
ATOM 1315 O O . VAL A 1 161 ? -21.688 -0.105 31.133 1.00 98.31 161 VAL A O 1
ATOM 1318 N N . ARG A 1 162 ? -19.524 0.356 30.762 1.00 98.25 162 ARG A N 1
ATOM 1319 C CA . ARG A 1 162 ? -19.052 -0.313 31.983 1.00 98.25 162 ARG A CA 1
ATOM 1320 C C . ARG A 1 162 ? -19.540 0.407 33.241 1.00 98.25 162 ARG A C 1
ATOM 1322 O O . ARG A 1 162 ? -19.971 -0.248 34.177 1.00 98.25 162 ARG A O 1
ATOM 1329 N N . GLU A 1 163 ? -19.493 1.737 33.273 1.00 98.31 163 GLU A N 1
ATOM 1330 C CA . GLU A 1 163 ? -20.006 2.499 34.420 1.00 98.31 163 GLU A CA 1
ATOM 1331 C C . GLU A 1 163 ? -21.523 2.322 34.598 1.00 98.31 163 GLU A C 1
ATOM 1333 O O . GLU A 1 163 ? -22.014 2.330 35.727 1.00 98.31 163 GLU A O 1
ATOM 1338 N N . GLU A 1 164 ? -22.280 2.180 33.509 1.00 98.12 164 GLU A N 1
ATOM 1339 C CA . GLU A 1 164 ? -23.710 1.854 33.563 1.00 98.12 164 GLU A CA 1
ATOM 1340 C C . GLU A 1 164 ? -23.966 0.410 34.014 1.00 98.12 164 GLU A C 1
ATOM 1342 O O . GLU A 1 164 ? -24.862 0.185 34.828 1.00 98.12 164 GLU A O 1
ATOM 1347 N N . GLU A 1 165 ? -23.168 -0.552 33.540 1.00 98.00 165 GLU A N 1
ATOM 1348 C CA . GLU A 1 165 ? -23.205 -1.947 33.992 1.00 98.00 165 GLU A CA 1
ATOM 1349 C C . GLU A 1 165 ? -22.958 -2.041 35.501 1.00 98.00 165 GLU A C 1
ATOM 1351 O O . GLU A 1 165 ? -23.771 -2.637 36.206 1.00 98.00 165 GLU A O 1
ATOM 1356 N N . ASP A 1 166 ? -21.889 -1.410 35.997 1.00 98.00 166 ASP A N 1
ATOM 1357 C CA . ASP A 1 166 ? -21.525 -1.416 37.416 1.00 98.00 166 ASP A CA 1
ATOM 1358 C C . ASP A 1 166 ? -22.678 -0.855 38.273 1.00 98.00 166 ASP A C 1
ATOM 1360 O O . ASP A 1 166 ? -23.077 -1.465 39.266 1.00 98.00 166 ASP A O 1
ATOM 1364 N N . LYS A 1 167 ? -23.300 0.257 37.846 1.00 97.62 167 LYS A N 1
ATOM 1365 C CA . LYS A 1 167 ? -24.470 0.842 38.531 1.00 97.62 167 LYS A CA 1
ATOM 1366 C C . LYS A 1 167 ? -25.674 -0.096 38.533 1.00 97.62 167 LYS A C 1
ATOM 1368 O O . LYS A 1 167 ? -26.309 -0.274 39.570 1.00 97.62 167 LYS A O 1
ATOM 1373 N N . ALA A 1 168 ? -25.997 -0.698 37.390 1.00 97.06 168 ALA A N 1
ATOM 1374 C CA . ALA A 1 168 ? -27.108 -1.639 37.294 1.00 97.06 168 ALA A CA 1
ATOM 1375 C C . ALA A 1 168 ? -26.857 -2.882 38.164 1.00 97.06 168 ALA A C 1
ATOM 1377 O O . ALA A 1 168 ? -27.775 -3.395 38.807 1.00 97.06 168 ALA A O 1
ATOM 1378 N N . GLN A 1 169 ? -25.610 -3.350 38.227 1.00 97.44 169 GLN A N 1
ATOM 1379 C CA . GLN A 1 169 ? -25.215 -4.467 39.073 1.00 97.44 169 GLN A CA 1
ATOM 1380 C C . GLN A 1 169 ? -25.324 -4.121 40.568 1.00 97.44 169 GLN A C 1
ATOM 1382 O O . GLN A 1 169 ? -25.805 -4.954 41.344 1.00 97.44 169 GLN A O 1
ATOM 1387 N N . ASP A 1 170 ? -24.936 -2.910 40.969 1.00 96.56 170 ASP A N 1
ATOM 1388 C CA . ASP A 1 170 ? -25.111 -2.410 42.338 1.00 96.56 170 ASP A CA 1
ATOM 1389 C C . ASP A 1 170 ? -26.597 -2.320 42.725 1.00 96.56 170 ASP A C 1
ATOM 1391 O O . ASP A 1 170 ? -26.986 -2.741 43.819 1.00 96.56 170 ASP A O 1
ATOM 1395 N N . GLU A 1 171 ? -27.458 -1.841 41.821 1.00 96.06 171 GLU A N 1
ATOM 1396 C CA . GLU A 1 171 ? -28.910 -1.789 42.035 1.00 96.06 171 GLU A CA 1
ATOM 1397 C C . GLU A 1 171 ? -29.518 -3.187 42.204 1.00 96.06 171 GLU A C 1
ATOM 1399 O O . GLU A 1 171 ? -30.299 -3.418 43.133 1.00 96.06 171 GLU A O 1
ATOM 1404 N N . VAL A 1 172 ? -29.129 -4.148 41.360 1.00 96.25 172 VAL A N 1
ATOM 1405 C CA . VAL A 1 172 ? -29.571 -5.546 41.485 1.00 96.25 172 VAL A CA 1
ATOM 1406 C C . VAL A 1 172 ? -29.171 -6.119 42.844 1.00 96.25 172 VAL A C 1
ATOM 1408 O O . VAL A 1 172 ? -30.009 -6.711 43.532 1.00 96.25 172 VAL A O 1
ATOM 1411 N N . GLN A 1 173 ? -27.921 -5.921 43.268 1.00 94.31 173 GLN A N 1
ATOM 1412 C CA . GLN A 1 173 ? -27.456 -6.390 44.577 1.00 94.31 173 GLN A CA 1
ATOM 1413 C C . GLN A 1 173 ? -28.231 -5.728 45.721 1.00 94.31 173 GLN A C 1
ATOM 1415 O O . GLN A 1 173 ? -28.663 -6.417 46.648 1.00 94.31 173 GLN A O 1
ATOM 1420 N N . SER A 1 174 ? -28.470 -4.417 45.633 1.00 96.38 174 SER A N 1
ATOM 1421 C CA . SER A 1 174 ? -29.233 -3.665 46.632 1.00 96.38 174 SER A CA 1
ATOM 1422 C C . SER A 1 174 ? -30.674 -4.167 46.774 1.00 96.38 174 SER A C 1
ATOM 1424 O O . SER A 1 174 ? -31.177 -4.267 47.894 1.00 96.38 174 SER A O 1
ATOM 1426 N N . LEU A 1 175 ? -31.329 -4.525 45.665 1.00 95.56 175 LEU A N 1
ATOM 1427 C CA . LEU A 1 175 ? -32.718 -4.995 45.652 1.00 95.56 175 LEU A CA 1
ATOM 1428 C C . LEU A 1 175 ? -32.866 -6.480 46.013 1.00 95.56 175 LEU A C 1
ATOM 1430 O O . LEU A 1 175 ? -33.938 -6.885 46.463 1.00 95.56 175 LEU A O 1
ATOM 1434 N N . THR A 1 176 ? -31.811 -7.286 45.869 1.00 96.00 176 THR A N 1
ATOM 1435 C CA . THR A 1 176 ? -31.862 -8.737 46.123 1.00 96.00 176 THR A CA 1
ATOM 1436 C C . THR A 1 176 ? -32.232 -9.056 47.577 1.00 96.00 176 THR A C 1
ATOM 1438 O O . THR A 1 176 ? -33.180 -9.802 47.813 1.00 96.00 176 THR A O 1
ATOM 1441 N N . ALA A 1 177 ? -31.559 -8.440 48.554 1.00 91.62 177 ALA A N 1
ATOM 1442 C CA . ALA A 1 177 ? -31.816 -8.693 49.978 1.00 91.62 177 ALA A CA 1
ATOM 1443 C C . ALA A 1 177 ? -33.254 -8.328 50.425 1.00 91.62 177 ALA A C 1
ATOM 1445 O O . ALA A 1 177 ? -33.914 -9.157 51.052 1.00 91.62 177 ALA A O 1
ATOM 1446 N N . PRO A 1 178 ? -33.796 -7.135 50.099 1.00 95.00 178 PRO A N 1
ATOM 1447 C CA . PRO A 1 178 ? -35.188 -6.797 50.400 1.00 95.00 178 PRO A CA 1
ATOM 1448 C C . PRO A 1 178 ? -36.207 -7.748 49.765 1.00 95.00 178 PRO A C 1
ATOM 1450 O O . PRO A 1 178 ? -37.215 -8.071 50.395 1.00 95.00 178 PRO A O 1
ATOM 1453 N N . VAL A 1 179 ? -35.961 -8.193 48.528 1.00 95.44 179 VAL A N 1
ATOM 1454 C CA . VAL A 1 179 ? -36.844 -9.137 47.826 1.00 95.44 179 VAL A CA 1
ATOM 1455 C C . VAL A 1 179 ? -36.827 -10.507 48.500 1.00 95.44 179 VAL A C 1
ATOM 1457 O O . VAL A 1 179 ? -37.894 -11.091 48.689 1.00 95.44 179 VAL A O 1
ATOM 1460 N N . GLU A 1 180 ? -35.655 -10.992 48.910 1.00 95.06 180 GLU A N 1
ATOM 1461 C CA . GLU A 1 180 ? -35.513 -12.260 49.629 1.00 95.06 180 GLU A CA 1
ATOM 1462 C C . GLU A 1 180 ? -36.278 -12.220 50.962 1.00 95.06 180 GLU A C 1
ATOM 1464 O O . GLU A 1 180 ? -37.164 -13.047 51.185 1.00 95.06 180 GLU A O 1
ATOM 1469 N N . VAL A 1 181 ? -36.090 -11.170 51.770 1.00 94.81 181 VAL A N 1
ATOM 1470 C CA . VAL A 1 181 ? -36.837 -10.976 53.029 1.00 94.81 181 VAL A CA 1
ATOM 1471 C C . VAL A 1 181 ? -38.348 -10.883 52.792 1.00 94.81 181 VAL A C 1
ATOM 1473 O O . VAL A 1 181 ? -39.136 -11.483 53.528 1.00 94.81 181 VAL A O 1
ATOM 1476 N N . ALA A 1 182 ? -38.788 -10.146 51.768 1.00 95.69 182 ALA A N 1
ATOM 1477 C CA . ALA A 1 182 ? -40.207 -10.046 51.431 1.00 95.69 182 ALA A CA 1
ATOM 1478 C C . ALA A 1 182 ? -40.792 -11.403 51.000 1.00 95.69 182 ALA A C 1
ATOM 1480 O O . ALA A 1 182 ? -41.943 -11.703 51.330 1.00 95.69 182 ALA A O 1
ATOM 1481 N N . SER A 1 183 ? -40.008 -12.229 50.301 1.00 95.06 183 SER A N 1
ATOM 1482 C CA . SER A 1 183 ? -40.413 -13.577 49.896 1.00 95.06 183 SER A CA 1
ATOM 1483 C C . SER A 1 183 ? -40.545 -14.525 51.092 1.00 95.06 183 SER A C 1
ATOM 1485 O O . SER A 1 183 ? -41.604 -15.129 51.261 1.00 95.06 183 SER A O 1
ATOM 1487 N N . GLU A 1 184 ? -39.565 -14.551 52.000 1.00 95.75 184 GLU A N 1
ATOM 1488 C CA . GLU A 1 184 ? -39.621 -15.345 53.236 1.00 95.75 184 GLU A CA 1
ATOM 1489 C C . GLU A 1 184 ? -40.789 -14.909 54.133 1.00 95.75 184 GLU A C 1
ATOM 1491 O O . GLU A 1 184 ? -41.524 -15.728 54.696 1.00 95.75 184 GLU A O 1
ATOM 1496 N N . THR A 1 185 ? -41.018 -13.597 54.236 1.00 94.94 185 THR A N 1
ATOM 1497 C CA . THR A 1 185 ? -42.136 -13.044 55.013 1.00 94.94 185 THR A CA 1
ATOM 1498 C C . THR A 1 185 ? -43.486 -13.447 54.413 1.00 94.94 185 THR A C 1
ATOM 1500 O O . THR A 1 185 ? -44.430 -13.760 55.140 1.00 94.94 185 THR A O 1
ATOM 1503 N N . LYS A 1 186 ? -43.602 -13.476 53.082 1.00 96.19 186 LYS A N 1
ATOM 1504 C CA . LYS A 1 186 ? -44.817 -13.935 52.402 1.00 96.19 186 LYS A CA 1
ATOM 1505 C C . LYS A 1 186 ? -45.075 -15.423 52.652 1.00 96.19 186 LYS A C 1
ATOM 1507 O O . LYS A 1 186 ? -46.217 -15.792 52.929 1.00 96.19 186 LYS A O 1
ATOM 1512 N N . ASP A 1 187 ? -44.042 -16.255 52.580 1.00 96.25 187 ASP A N 1
ATOM 1513 C CA . ASP A 1 187 ? -44.167 -17.699 52.795 1.00 96.25 187 ASP A CA 1
ATOM 1514 C C . ASP A 1 187 ? -44.560 -18.016 54.244 1.00 96.25 187 ASP A C 1
ATOM 1516 O O . ASP A 1 187 ? -45.492 -18.787 54.488 1.00 96.25 187 ASP A O 1
ATOM 1520 N N . THR A 1 188 ? -43.933 -17.350 55.217 1.00 96.50 188 THR A N 1
ATOM 1521 C CA . THR A 1 188 ? -44.309 -17.470 56.637 1.00 96.50 188 THR A CA 1
ATOM 1522 C C . THR A 1 188 ? -45.738 -16.990 56.902 1.00 96.50 188 THR A C 1
ATOM 1524 O O . THR A 1 188 ? -46.490 -17.673 57.600 1.00 96.50 188 THR A O 1
ATOM 1527 N N . ALA A 1 189 ? -46.164 -15.874 56.302 1.00 95.81 189 ALA A N 1
ATOM 1528 C CA . ALA A 1 189 ? -47.541 -15.392 56.413 1.00 95.81 189 ALA A CA 1
ATOM 1529 C C . ALA A 1 189 ? -48.563 -16.387 55.831 1.00 95.81 189 ALA A C 1
ATOM 1531 O O . ALA A 1 189 ? -49.608 -16.612 56.445 1.00 95.81 189 ALA A O 1
ATOM 1532 N N . ALA A 1 190 ? -48.258 -17.020 54.692 1.00 95.69 190 ALA A N 1
ATOM 1533 C CA . ALA A 1 190 ? -49.122 -18.032 54.081 1.00 95.69 190 ALA A CA 1
ATOM 1534 C C . ALA A 1 190 ? -49.273 -19.288 54.963 1.00 95.69 190 ALA A C 1
ATOM 1536 O O . ALA A 1 190 ? -50.378 -19.822 55.087 1.00 95.69 190 ALA A O 1
ATOM 1537 N N . ILE A 1 191 ? -48.191 -19.731 55.618 1.00 95.62 191 ILE A N 1
ATOM 1538 C CA . ILE A 1 191 ? -48.229 -20.845 56.582 1.00 95.62 191 ILE A CA 1
ATOM 1539 C C . ILE A 1 191 ? -49.134 -20.492 57.767 1.00 95.62 191 ILE A C 1
ATOM 1541 O O . ILE A 1 191 ? -50.047 -21.255 58.091 1.00 95.62 191 ILE A O 1
ATOM 1545 N N . ILE A 1 192 ? -48.934 -19.315 58.370 1.00 95.69 192 ILE A N 1
ATOM 1546 C CA . ILE A 1 192 ? -49.744 -18.843 59.504 1.00 95.69 192 ILE A CA 1
ATOM 1547 C C . ILE A 1 192 ? -51.226 -18.753 59.108 1.00 95.69 192 ILE A C 1
ATOM 1549 O O . ILE A 1 192 ? -52.099 -19.144 59.883 1.00 95.69 192 ILE A O 1
ATOM 1553 N N . GLU A 1 193 ? -51.535 -18.275 57.900 1.00 96.38 193 GLU A N 1
ATOM 1554 C CA . GLU A 1 193 ? -52.911 -18.192 57.404 1.00 96.38 193 GLU A CA 1
ATOM 1555 C C . GLU A 1 193 ? -53.579 -19.577 57.303 1.00 96.38 193 GLU A C 1
ATOM 1557 O O . GLU A 1 193 ? -54.723 -19.745 57.744 1.00 96.38 193 GLU A O 1
ATOM 1562 N N . GLU A 1 194 ? -52.886 -20.585 56.764 1.00 94.88 194 GLU A N 1
ATOM 1563 C CA . GLU A 1 194 ? -53.402 -21.960 56.700 1.00 94.88 194 GLU A CA 1
ATOM 1564 C C . GLU A 1 194 ? -53.564 -22.589 58.095 1.00 94.88 194 GLU A C 1
ATOM 1566 O O . GLU A 1 194 ? -54.598 -23.207 58.386 1.00 94.88 194 GLU A O 1
ATOM 1571 N N . GLU A 1 195 ? -52.619 -22.378 59.012 1.00 95.31 195 GLU A N 1
ATOM 1572 C CA . GLU A 1 195 ? -52.749 -22.815 60.410 1.00 95.31 195 GLU A CA 1
ATOM 1573 C C . GLU A 1 195 ? -53.960 -22.172 61.109 1.00 95.31 195 GLU A C 1
ATOM 1575 O O . GLU A 1 195 ? -54.717 -22.834 61.834 1.00 95.31 195 GLU A O 1
ATOM 1580 N N . LEU A 1 196 ? -54.218 -20.893 60.844 1.00 94.75 196 LEU A N 1
ATOM 1581 C CA . LEU A 1 196 ? -55.350 -20.169 61.416 1.00 94.75 196 LEU A CA 1
ATOM 1582 C C . LEU A 1 196 ? -56.679 -20.657 60.815 1.00 94.75 196 LEU A C 1
ATOM 1584 O O . LEU A 1 196 ? -57.644 -20.898 61.552 1.00 94.75 196 LEU A O 1
ATOM 1588 N N . LYS A 1 197 ? -56.730 -20.910 59.499 1.00 96.19 197 LYS A N 1
ATOM 1589 C CA . LYS A 1 197 ? -57.888 -21.539 58.832 1.00 96.19 197 LYS A CA 1
ATOM 1590 C C . LYS A 1 197 ? -58.188 -22.924 59.399 1.00 96.19 197 LYS A C 1
ATOM 1592 O O . LYS A 1 197 ? -59.354 -23.233 59.665 1.00 96.19 197 LYS A O 1
ATOM 1597 N N . THR A 1 198 ? -57.175 -23.768 59.591 1.00 94.88 198 THR A N 1
ATOM 1598 C CA . THR A 1 198 ? -57.368 -25.117 60.149 1.00 94.88 198 THR A CA 1
ATOM 1599 C C . THR A 1 198 ? -57.838 -25.064 61.602 1.00 94.88 198 THR A C 1
ATOM 1601 O O . THR A 1 198 ? -58.772 -25.784 61.966 1.00 94.88 198 THR A O 1
ATOM 1604 N N . THR A 1 199 ? -57.280 -24.165 62.414 1.00 94.19 199 THR A N 1
ATOM 1605 C CA . THR A 1 199 ? -57.708 -23.948 63.804 1.00 94.19 199 THR A CA 1
ATOM 1606 C C . THR A 1 199 ? -59.153 -23.458 63.879 1.00 94.19 199 THR A C 1
ATOM 1608 O O . THR A 1 199 ? -59.952 -24.018 64.633 1.00 94.19 199 THR A O 1
ATOM 1611 N N . LYS A 1 200 ? -59.539 -22.497 63.028 1.00 94.38 200 LYS A N 1
ATOM 1612 C CA . LYS A 1 200 ? -60.927 -22.023 62.906 1.00 94.38 200 LYS A CA 1
ATOM 1613 C C . LYS A 1 200 ? -61.893 -23.161 62.564 1.00 94.38 200 LYS A C 1
ATOM 1615 O O . LYS A 1 200 ? -62.944 -23.272 63.191 1.00 94.38 200 LYS A O 1
ATOM 1620 N N . ARG A 1 201 ? -61.544 -24.030 61.604 1.00 93.44 201 ARG A N 1
ATOM 1621 C CA . ARG A 1 201 ? -62.358 -25.212 61.252 1.00 93.44 201 ARG A CA 1
ATOM 1622 C C . ARG A 1 201 ? -62.516 -26.160 62.448 1.00 93.44 201 ARG A C 1
ATOM 1624 O O . ARG A 1 201 ? -63.635 -26.570 62.737 1.00 93.44 201 ARG A O 1
ATOM 1631 N N . LYS A 1 202 ? -61.429 -26.455 63.174 1.00 92.88 202 LYS A N 1
ATOM 1632 C CA . LYS A 1 202 ? -61.459 -27.307 64.380 1.00 92.88 202 LYS A CA 1
ATOM 1633 C C . LYS A 1 202 ? -62.344 -26.725 65.486 1.00 92.88 202 LYS A C 1
ATOM 1635 O O . LYS A 1 202 ? -63.099 -27.466 66.104 1.00 92.88 202 LYS A O 1
ATOM 1640 N N . MET A 1 203 ? -62.260 -25.420 65.745 1.00 92.25 203 MET A N 1
ATOM 1641 C CA . MET A 1 203 ? -63.106 -24.759 66.746 1.00 92.25 203 MET A CA 1
ATOM 1642 C C . MET A 1 203 ? -64.583 -24.752 66.347 1.00 92.25 203 MET A C 1
ATOM 1644 O O . MET A 1 203 ? -65.424 -25.044 67.188 1.00 92.25 203 MET A O 1
ATOM 1648 N N . ASN A 1 204 ? -64.898 -24.470 65.079 1.00 91.69 204 ASN A N 1
ATOM 1649 C CA . ASN A 1 204 ? -66.281 -24.496 64.596 1.00 91.69 204 ASN A CA 1
ATOM 1650 C C . ASN A 1 204 ? -66.927 -25.879 64.757 1.00 91.69 204 ASN A C 1
ATOM 1652 O O . ASN A 1 204 ? -68.087 -25.944 65.146 1.00 91.69 204 ASN A O 1
ATOM 1656 N N . LEU A 1 205 ? -66.182 -26.965 64.514 1.00 88.12 205 LEU A N 1
ATOM 1657 C CA . LEU A 1 205 ? -66.675 -28.327 64.754 1.00 88.12 205 LEU A CA 1
ATOM 1658 C C . LEU A 1 205 ? -67.043 -28.548 66.229 1.00 88.12 205 LEU A C 1
ATOM 1660 O O . LEU A 1 205 ? -68.118 -29.055 66.507 1.00 88.12 205 LEU A O 1
ATOM 1664 N N . LYS A 1 206 ? -66.206 -28.086 67.169 1.00 88.00 206 LYS A N 1
ATOM 1665 C CA . LYS A 1 206 ? -66.469 -28.210 68.616 1.00 88.00 206 LYS A CA 1
ATOM 1666 C C . LYS A 1 206 ? -67.680 -27.416 69.116 1.00 88.00 206 LYS A C 1
ATOM 1668 O O . LYS A 1 206 ? -68.158 -27.693 70.203 1.00 88.00 206 LYS A O 1
ATOM 1673 N N . ILE A 1 207 ? -68.108 -26.382 68.393 1.00 85.12 207 ILE A N 1
ATOM 1674 C CA . ILE A 1 207 ? -69.280 -25.564 68.755 1.00 85.12 207 ILE A CA 1
ATOM 1675 C C . ILE A 1 207 ? -70.576 -26.176 68.190 1.00 85.12 207 ILE A C 1
ATOM 1677 O O . ILE A 1 207 ? -71.662 -25.835 68.648 1.00 85.12 207 ILE A O 1
ATOM 1681 N N . GLN A 1 208 ? -70.474 -27.043 67.175 1.00 75.88 208 GLN A N 1
ATOM 1682 C CA . GLN A 1 208 ? -71.617 -27.707 66.537 1.00 75.88 208 GLN A CA 1
ATOM 1683 C C . GLN A 1 208 ? -71.961 -29.082 67.144 1.00 75.88 208 GLN A C 1
ATOM 1685 O O . GLN A 1 208 ? -72.981 -29.649 66.756 1.00 75.88 208 GLN A O 1
ATOM 1690 N N . GLU A 1 209 ? -71.139 -29.597 68.065 1.00 52.34 209 GLU A N 1
ATOM 1691 C CA . GLU A 1 209 ? -71.446 -30.729 68.964 1.00 52.34 209 GLU A CA 1
ATOM 1692 C C . GLU A 1 209 ? -72.172 -30.249 70.229 1.00 52.34 209 GLU A C 1
ATOM 1694 O O . GLU A 1 209 ? -73.105 -30.961 70.666 1.00 52.34 209 GLU A O 1
#

Organism: Marmota monax (NCBI:txid9995)

pLDDT: mean 80.74, std 20.99, range [34.44, 98.56]

Sequence (209 aa):
METTIRRPILSPTHINSTASETFTVLQQRMRIVEEQTSSLRDDLIMLNYGEKRGHLEPPKGLEELSSQKLFGPIKNEVICSGKTDFLWKNCEFLVNRMCHLESLIQSLKMNIFRMQTEKDLNPQKTAFLKDRLNTIQEEHSKDLKLLHLEVMNLRQQLKDVREEEDKAQDEVQSLTAPVEVASETKDTAAIIEEELKTTKRKMNLKIQE

Mean predicted aligned error: 21.28 Å

Radius of gyration: 57.79 Å; Cα contacts (8 Å, |Δi|>4): 2; chains: 1; bounding box: 134×59×154 Å

InterPro domains:
  IPR038807 Coiled-coil domain-containing protein 150 [PTHR35352] (7-209)

Solvent-accessible surface area (backbone atoms only — not comparable to full-atom values): 12531 Å² total; per-residue (Å²): 142,82,86,79,84,75,78,84,80,82,71,86,74,88,69,91,62,53,75,69,58,52,50,54,54,50,54,52,52,51,52,52,52,53,51,53,53,50,52,52,50,52,52,51,54,70,68,44,78,74,91,78,82,76,84,80,81,84,82,79,88,78,83,87,81,92,76,93,73,84,86,66,83,79,76,78,69,78,69,60,71,67,60,60,54,54,53,50,52,51,53,51,50,51,50,55,52,49,56,51,51,50,53,50,51,53,51,51,51,55,51,52,53,49,52,50,51,50,57,66,48,43,59,57,54,50,51,53,52,49,52,54,49,51,51,53,53,52,51,54,54,50,52,51,52,51,51,52,51,50,53,54,50,52,53,48,52,53,49,53,52,48,56,51,48,54,50,52,50,51,51,51,59,65,50,46,60,61,50,52,54,52,50,53,51,49,53,54,50,52,52,52,51,52,53,50,52,52,49,51,53,56,50,53,55,67,72,75,110

Secondary structure (DSSP, 8-state):
-----PPP----------HHHHHHHHHHHHHHHHHHHHHHHHHHHHHS--------PPPPP-------------------HHHHHHHHHHHHHHHHHHHHHHHHHHHHHHHHHHHHHHHHHHHHHHHHHHHHHHHHHHHHHHHHHHHHHHHHHHHHHHHHHHHHHHHHHHHHHHHHHHHHHHHHHHHHHHHHHHHHHHHHHHHHHHHH-

Foldseek 3Di:
DDDDDDDDDDDDDPDPDDPVNVVVVVVVVVVVVVVVVVVVVVVVVVVPDPDPPPDDDDDDDDDDDDDDDDDDPPPPPPPPPVVVVVVVVVVVVVVVVVVVVVVVVVVVVVVVVVVVVCVVCVVVVVVVVVVVVVVVVVVVVVVVVVVVVVVVVVVVVVVVVVVVVVVVVVVCVVVVVVVVVVVVVVVVVVVVVVVVVVVVVVVVVVVVD